Protein AF-A0A957ENY8-F1 (afdb_monomer)

Mean predicted aligned error: 10.55 Å

Nearest PDB structures (foldseek):
  6s04-assembly1_A  TM=4.785E-01  e=2.249E+00  uncultured bacterium pG7
  4qaw-assembly5_E  TM=2.761E-01  e=1.635E-01  Paenibacillus barcinonensis
  4llf-assembly1_D  TM=2.961E-01  e=7.195E-01  Cucumber necrosis virus
  6mrm-assembly1_A  TM=2.742E-01  e=6.420E-01  Red clover necrotic mosaic virus

Solvent-accessible surface area (backbone atoms only — not comparable to full-atom values): 14750 Å² total; per-residue (Å²): 110,59,46,41,86,57,37,73,45,75,79,30,66,76,51,53,65,51,73,45,57,37,68,90,55,48,26,26,36,39,36,42,36,36,37,32,17,69,76,51,87,64,44,79,75,47,40,26,51,72,84,41,72,44,45,81,74,45,73,48,74,48,79,61,94,67,24,28,42,31,31,36,37,28,36,31,66,63,57,75,70,45,77,37,45,40,39,54,40,60,75,56,87,57,66,31,36,37,32,42,43,37,28,26,23,29,21,49,56,58,66,59,45,67,32,62,34,68,52,75,42,32,59,60,50,37,61,42,61,35,81,38,58,37,21,38,31,41,37,40,38,32,30,55,14,41,51,49,69,60,66,41,62,74,69,88,47,47,80,78,44,72,42,50,72,45,68,41,64,81,59,26,30,16,38,39,28,38,32,37,74,25,70,40,37,82,43,72,54,45,29,38,44,79,57,69,39,48,34,36,34,34,32,40,25,41,25,37,36,59,76,38,56,71,48,79,30,62,80,44,74,52,70,43,71,42,73,66,18,69,50,70,68,21,49,29,38,34,43,18,51,57,8,35,45,34,28,37,18,52,33,8,40,43,47,57,32,59,29,40,38,42,22,42,58,9,39,45,35,31,34,15,76,46,47,48,79,52,89,55,62,63,46,77,48,66,76,68,32,50,84,45,83,42,94

pLDDT: mean 83.76, std 18.23, range [42.25, 98.88]

Foldseek 3Di:
DLKAWDDKDAKDKQDQKDKDAGDDPQKKKKKKKKAKAQADPKDWPFKDWQNHTWAWDDKDWDDDPNMIIMMTMTMDAPGDGGMTMIGIDIPDRGLIMIMIMIMMHQFRDDWFDKWKDKDQFFKHKTKDQGQDQAWKKKKKKKFQALQADDWAWPDDKDWDDWGKSDRDRRRIITITMIMDGHRNGMDMTMTGTPTTGIMMMMMIIGDGAPPADEAEQADEEDEDEDQAFEDDEHAHEYDHAPYEYEYAHQAFEYYDYLYEYEYNAYEYYYHHVHGDYDDYNYHYHYNNYYYHYHD

Secondary structure (DSSP, 8-state):
---EEEEEEEEEET-SEEEEEE-SSS-EEEEEEEEEESSS---EEEEEETTEEPEEEEEEEEEETTEEEEEEEEEEESPPSEEEEEEEEESS--SEEEEEEEEEESEEEEEEEEEEEEEEES--EEEEE-S-SS-EEEEEEEEETT--S-EEESSSPEEEEEEES-S-TTT-EEEEEEEEE--SSEEEEEEEESS-EEEEEEEEEEEEPP---EEE-SSSEEEEEEEEEEE-SS--EEEESS-EEEEEEEEEEE-SSSEEEEESS-EEEEESSEEEE-SSSEEEEESS-EEEEE-

Sequence (295 aa):
MAISHDSTTALQINTASFSHTCTGSNLTLVVPIWIFDGSADITVTDITYNSVSLTQRRARVETFGGRYWRVEIWTLDSPATGSNTVAVTLSGTPSGYAVGAISYTGANNGVGTTGDNSSNDNNPSTTHTSTTSNGLNIMAAVMRGGDSDPFAPDGSETERYDGATGTNTNTDIGMTLIELASTGGSDTLSTTASVSDLWVSVMIELLAASSGVSIACNVGTLTLTGQQAAVAPGAVSVDASVGNLALAGQQAAIVPGAVGIALNTGTLALAGQQAAIVPGAVGIALNTGTLALAG

Radius of gyration: 23.57 Å; Cα contacts (8 Å, |Δi|>4): 969; chains: 1; bounding box: 63×36×66 Å

Structure (mmCIF, N/CA/C/O backbone):
data_AF-A0A957ENY8-F1
#
_entry.id   AF-A0A957ENY8-F1
#
loop_
_atom_site.group_PDB
_atom_site.id
_atom_site.type_symbol
_atom_site.label_atom_id
_atom_site.label_alt_id
_atom_site.label_comp_id
_atom_site.label_asym_id
_atom_site.label_entity_id
_atom_site.label_seq_id
_atom_site.pdbx_PDB_ins_code
_atom_site.Cartn_x
_atom_site.Cartn_y
_atom_site.Cartn_z
_atom_site.occupancy
_atom_site.B_iso_or_equiv
_atom_site.auth_seq_id
_atom_site.auth_comp_id
_atom_site.auth_asym_id
_atom_site.auth_atom_id
_atom_site.pdbx_PDB_model_num
ATOM 1 N N . MET A 1 1 ? -2.720 13.228 14.006 1.00 58.59 1 MET A N 1
ATOM 2 C CA . MET A 1 1 ? -2.956 12.051 13.148 1.00 58.59 1 MET A CA 1
ATOM 3 C C . MET A 1 1 ? -3.263 10.871 14.054 1.00 58.59 1 MET A C 1
ATOM 5 O O . MET A 1 1 ? -2.570 10.727 15.052 1.00 58.59 1 MET A O 1
ATOM 9 N N . ALA A 1 2 ? -4.339 10.123 13.794 1.00 81.75 2 ALA A N 1
ATOM 10 C CA . ALA A 1 2 ? -4.719 8.966 14.620 1.00 81.75 2 ALA A CA 1
ATOM 11 C C . ALA A 1 2 ? -3.965 7.685 14.216 1.00 81.75 2 ALA A C 1
ATOM 13 O O . ALA A 1 2 ? -3.844 6.763 15.016 1.00 81.75 2 ALA A O 1
ATOM 14 N N . ILE A 1 3 ? -3.439 7.666 12.991 1.00 95.19 3 ILE A N 1
ATOM 15 C CA . ILE A 1 3 ? -2.592 6.608 12.448 1.00 95.19 3 ILE A CA 1
ATOM 16 C C . ILE A 1 3 ? -1.136 6.877 12.839 1.00 95.19 3 ILE A C 1
ATOM 18 O O . ILE A 1 3 ? -0.687 8.024 12.804 1.00 95.19 3 ILE A O 1
ATOM 22 N N . SER A 1 4 ? -0.401 5.827 13.194 1.00 95.50 4 SER A N 1
ATOM 23 C CA . SER A 1 4 ? 1.038 5.880 13.453 1.00 95.50 4 SER A CA 1
ATOM 24 C C . SER A 1 4 ? 1.742 4.740 12.738 1.00 95.50 4 SER A C 1
ATOM 26 O O . SER A 1 4 ? 1.227 3.626 12.674 1.00 95.50 4 SER A O 1
ATOM 28 N N . HIS A 1 5 ? 2.954 5.003 12.260 1.00 97.12 5 HIS A N 1
ATOM 29 C CA . HIS A 1 5 ? 3.879 3.963 11.818 1.00 97.12 5 HIS A CA 1
ATOM 30 C C . HIS A 1 5 ? 4.106 2.926 12.929 1.00 97.12 5 HIS A C 1
ATOM 32 O O . HIS A 1 5 ? 4.181 3.287 14.107 1.00 97.12 5 HIS A O 1
ATOM 38 N N . ASP A 1 6 ? 4.157 1.654 12.537 1.00 97.62 6 ASP A N 1
ATOM 39 C CA . ASP A 1 6 ? 4.527 0.518 13.386 1.00 97.62 6 ASP A CA 1
ATOM 40 C C . ASP A 1 6 ? 5.906 -0.014 12.981 1.00 97.62 6 ASP A C 1
ATOM 42 O O . ASP A 1 6 ? 6.872 0.082 13.739 1.00 97.62 6 ASP A O 1
ATOM 46 N N . SER A 1 7 ? 6.016 -0.549 11.764 1.00 97.88 7 SER A N 1
ATOM 47 C CA . SER A 1 7 ? 7.219 -1.237 11.304 1.00 97.88 7 SER A CA 1
ATOM 48 C C . SER A 1 7 ? 7.403 -1.097 9.797 1.00 97.88 7 SER A C 1
ATOM 50 O O . SER A 1 7 ? 6.442 -0.959 9.045 1.00 97.88 7 SER A O 1
ATOM 52 N N . THR A 1 8 ? 8.655 -1.156 9.344 1.00 98.31 8 THR A N 1
ATOM 53 C CA . THR A 1 8 ? 9.033 -1.144 7.925 1.00 98.31 8 THR A CA 1
ATOM 54 C C . THR A 1 8 ? 10.063 -2.238 7.677 1.00 98.31 8 THR A C 1
ATOM 56 O O . THR A 1 8 ? 11.097 -2.281 8.344 1.00 98.31 8 THR A O 1
ATOM 59 N N . THR A 1 9 ? 9.813 -3.102 6.693 1.00 98.38 9 THR A N 1
ATOM 60 C CA . THR A 1 9 ? 10.853 -3.989 6.149 1.00 98.38 9 THR A CA 1
ATOM 61 C C . THR A 1 9 ? 11.638 -3.233 5.077 1.00 98.38 9 THR A C 1
ATOM 63 O O . THR A 1 9 ? 11.042 -2.496 4.297 1.00 98.38 9 THR A O 1
ATOM 66 N N . ALA A 1 10 ? 12.961 -3.404 5.007 1.00 96.50 10 ALA A N 1
ATOM 67 C CA . ALA A 1 10 ? 13.769 -2.831 3.923 1.00 96.50 10 ALA A CA 1
ATOM 68 C C . ALA A 1 10 ? 13.260 -3.282 2.539 1.00 96.50 10 ALA A C 1
ATOM 70 O O . ALA A 1 10 ? 12.731 -4.390 2.423 1.00 96.50 10 ALA A O 1
ATOM 71 N N . LEU A 1 11 ? 13.449 -2.459 1.500 1.00 95.44 11 LEU A N 1
ATOM 72 C CA . LEU A 1 11 ? 13.061 -2.810 0.128 1.00 95.44 11 LEU A CA 1
ATOM 73 C C . LEU A 1 11 ? 13.609 -4.181 -0.274 1.00 95.44 11 LEU A C 1
ATOM 75 O O . LEU A 1 11 ? 14.789 -4.482 -0.083 1.00 95.44 11 LEU A O 1
ATOM 79 N N . GLN A 1 12 ? 12.738 -5.009 -0.839 1.00 97.75 12 GLN A N 1
ATOM 80 C CA . GLN A 1 12 ? 13.077 -6.337 -1.328 1.00 97.75 12 GLN A CA 1
ATOM 81 C C . GLN A 1 12 ? 13.144 -6.300 -2.848 1.00 97.75 12 GLN A C 1
ATOM 83 O O . GLN A 1 12 ? 12.119 -6.250 -3.525 1.00 97.75 12 GLN A O 1
ATOM 88 N N . ILE A 1 13 ? 14.362 -6.304 -3.383 1.00 95.50 13 ILE A N 1
ATOM 89 C CA . ILE A 1 13 ? 14.614 -6.237 -4.824 1.00 95.50 13 ILE A CA 1
ATOM 90 C C . ILE A 1 13 ? 14.576 -7.644 -5.414 1.00 95.50 13 ILE A C 1
ATOM 92 O O . ILE A 1 13 ? 15.225 -8.560 -4.902 1.00 95.50 13 ILE A O 1
ATOM 96 N N . ASN A 1 14 ? 13.805 -7.818 -6.487 1.00 94.31 14 ASN A N 1
ATOM 97 C CA . ASN A 1 14 ? 13.650 -9.070 -7.228 1.00 94.31 14 ASN A CA 1
ATOM 98 C C . ASN A 1 14 ? 13.348 -10.298 -6.345 1.00 94.31 14 ASN A C 1
ATOM 100 O O . ASN A 1 14 ? 13.708 -11.428 -6.679 1.00 94.31 14 ASN A O 1
ATOM 104 N N . THR A 1 15 ? 12.676 -10.072 -5.212 1.00 94.06 15 THR A N 1
ATOM 105 C CA . THR A 1 15 ? 12.385 -11.084 -4.195 1.00 94.06 15 THR A CA 1
ATOM 106 C C . THR A 1 15 ? 10.883 -11.140 -3.929 1.00 94.06 15 THR A C 1
ATOM 108 O O . THR A 1 15 ? 10.286 -10.171 -3.470 1.00 94.06 15 THR A O 1
ATOM 111 N N . ALA A 1 16 ? 10.273 -12.299 -4.190 1.00 92.88 16 ALA A N 1
ATOM 112 C CA . ALA A 1 16 ? 8.824 -12.490 -4.106 1.00 92.88 16 ALA A CA 1
ATOM 113 C C . ALA A 1 16 ? 8.333 -12.935 -2.718 1.00 92.88 16 ALA A C 1
ATOM 115 O O . ALA A 1 16 ? 7.131 -13.028 -2.498 1.00 92.88 16 ALA A O 1
ATOM 116 N N . SER A 1 17 ? 9.231 -13.255 -1.782 1.00 97.50 17 SER A N 1
ATOM 117 C CA . SER A 1 17 ? 8.855 -13.747 -0.454 1.00 97.50 17 SER A CA 1
ATOM 118 C C . SER A 1 17 ? 9.852 -13.304 0.605 1.00 97.50 17 SER A C 1
ATOM 120 O O . SER A 1 17 ? 11.049 -13.550 0.470 1.00 97.50 17 SER A O 1
ATOM 122 N N . PHE A 1 18 ? 9.357 -12.698 1.681 1.00 98.62 18 PHE A N 1
ATOM 123 C CA . PHE A 1 18 ? 10.178 -12.167 2.770 1.00 98.62 18 PHE A CA 1
ATOM 124 C C . PHE A 1 18 ? 9.375 -12.046 4.070 1.00 98.62 18 PHE A C 1
ATOM 126 O O . PHE A 1 18 ? 8.160 -12.227 4.089 1.00 98.62 18 PHE A O 1
ATOM 133 N N . SER A 1 19 ? 10.054 -11.765 5.183 1.00 98.50 19 SER A N 1
ATOM 134 C CA . SER A 1 19 ? 9.407 -11.620 6.492 1.00 98.50 19 SER A CA 1
ATOM 135 C C . SER A 1 19 ? 9.048 -10.165 6.795 1.00 98.50 19 SER A C 1
ATOM 137 O O . SER A 1 19 ? 9.845 -9.257 6.547 1.00 98.50 19 SER A O 1
ATOM 139 N N . HIS A 1 20 ? 7.879 -9.946 7.395 1.00 98.75 20 HIS A N 1
ATOM 140 C CA . HIS A 1 20 ? 7.477 -8.661 7.960 1.00 98.75 20 HIS A CA 1
ATOM 141 C C . HIS A 1 20 ? 6.822 -8.858 9.331 1.00 98.75 20 HIS A C 1
ATOM 143 O O . HIS A 1 20 ? 6.051 -9.801 9.548 1.00 98.75 20 HIS A O 1
ATOM 149 N N . THR A 1 21 ? 7.135 -7.959 10.261 1.00 98.56 21 THR A N 1
ATOM 150 C CA . THR A 1 21 ? 6.664 -8.027 11.646 1.00 98.56 21 THR A CA 1
ATOM 151 C C . THR A 1 21 ? 5.675 -6.908 11.913 1.00 98.56 21 THR A C 1
ATOM 153 O O . THR A 1 21 ? 6.076 -5.747 11.897 1.00 98.56 21 THR A O 1
ATOM 156 N N . CYS A 1 22 ? 4.432 -7.277 12.225 1.00 98.25 22 CYS A N 1
ATOM 157 C CA . CYS A 1 22 ? 3.394 -6.349 12.670 1.00 98.25 22 CYS A CA 1
ATOM 158 C C . CYS A 1 22 ? 3.302 -6.349 14.205 1.00 98.25 22 CYS A C 1
ATOM 160 O O . CYS A 1 22 ? 3.213 -7.419 14.824 1.00 98.25 22 CYS A O 1
ATOM 162 N N . THR A 1 23 ? 3.276 -5.173 14.832 1.00 95.00 23 THR A N 1
ATOM 163 C CA . THR A 1 23 ? 3.141 -5.002 16.285 1.00 95.00 23 THR A CA 1
ATOM 164 C C . THR A 1 23 ? 2.070 -3.973 16.649 1.00 95.00 23 THR A C 1
ATOM 166 O O . THR A 1 23 ? 1.837 -2.998 15.952 1.00 95.00 23 THR A O 1
ATOM 169 N N . GLY A 1 24 ? 1.371 -4.180 17.764 1.00 87.75 24 GLY A N 1
ATOM 170 C CA . GLY A 1 24 ? 0.345 -3.246 18.232 1.00 87.75 24 GLY A CA 1
ATOM 171 C C . GLY A 1 24 ? -1.083 -3.661 17.877 1.00 87.75 24 GLY A C 1
ATOM 172 O O . GLY A 1 24 ? -1.416 -4.845 17.874 1.00 87.75 24 GLY A O 1
ATOM 173 N N . SER A 1 25 ? -1.955 -2.671 17.688 1.00 89.19 25 SER A N 1
ATOM 174 C CA . SER A 1 25 ? -3.406 -2.856 17.555 1.00 89.19 25 SER A CA 1
ATOM 175 C C . SER A 1 25 ? -3.986 -1.910 16.512 1.00 89.19 25 SER A C 1
ATOM 177 O O . SER A 1 25 ? -3.373 -0.883 16.212 1.00 89.19 25 SER A O 1
ATOM 179 N N . ASN A 1 26 ? -5.173 -2.246 15.992 1.00 90.88 26 ASN A N 1
ATOM 180 C CA . ASN A 1 26 ? -5.799 -1.530 14.878 1.00 90.88 26 ASN A CA 1
ATOM 181 C C . ASN A 1 26 ? -4.801 -1.367 13.731 1.00 90.88 26 ASN A C 1
ATOM 183 O O . ASN A 1 26 ? -4.376 -0.255 13.429 1.00 90.88 26 ASN A O 1
ATOM 187 N N . LEU A 1 27 ? -4.350 -2.508 13.218 1.00 95.62 27 LEU A N 1
ATOM 188 C CA . LEU A 1 27 ? -3.266 -2.582 12.260 1.00 95.62 27 LEU A CA 1
ATOM 189 C C . LEU A 1 27 ? -3.794 -2.594 10.828 1.00 95.62 27 LEU A C 1
ATOM 191 O O . LEU A 1 27 ? -4.740 -3.323 10.536 1.00 95.62 27 LEU A O 1
ATOM 195 N N . THR A 1 28 ? -3.095 -1.898 9.939 1.00 98.31 28 THR A N 1
ATOM 196 C CA . THR A 1 28 ? -3.166 -2.107 8.492 1.00 98.31 28 THR A CA 1
ATOM 197 C C . THR A 1 28 ? -1.746 -2.348 7.995 1.00 98.31 28 THR A C 1
ATOM 199 O O . THR A 1 28 ? -0.842 -1.555 8.259 1.00 98.31 28 THR A O 1
ATOM 202 N N . LEU A 1 29 ? -1.545 -3.451 7.277 1.00 98.81 29 LEU A N 1
ATOM 203 C CA . LEU A 1 29 ? -0.334 -3.724 6.508 1.00 98.81 29 LEU A CA 1
ATOM 204 C C . LEU A 1 29 ? -0.501 -3.135 5.107 1.00 98.81 29 LEU A C 1
ATOM 206 O O . LEU A 1 29 ? -1.513 -3.390 4.460 1.00 98.81 29 LEU A O 1
ATOM 210 N N . VAL A 1 30 ? 0.497 -2.396 4.636 1.00 98.88 30 VAL A N 1
ATOM 211 C CA . VAL A 1 30 ? 0.594 -1.827 3.290 1.00 98.88 30 VAL A CA 1
ATOM 212 C C . VAL A 1 30 ? 1.780 -2.460 2.572 1.00 98.88 30 VAL A C 1
ATOM 214 O O . VAL A 1 30 ? 2.908 -2.425 3.065 1.00 98.88 30 VAL A O 1
ATOM 217 N N . VAL A 1 31 ? 1.524 -3.030 1.398 1.00 98.88 31 VAL A N 1
ATOM 218 C CA . VAL A 1 31 ? 2.532 -3.648 0.531 1.00 98.88 31 VAL A CA 1
ATOM 219 C C . VAL A 1 31 ? 2.510 -2.932 -0.820 1.00 98.88 31 VAL A C 1
ATOM 221 O O . VAL A 1 31 ? 1.653 -3.233 -1.658 1.00 98.88 31 VAL A O 1
ATOM 224 N N . PRO A 1 32 ? 3.395 -1.942 -1.031 1.00 98.75 32 PRO A N 1
ATOM 225 C CA . PRO A 1 32 ? 3.655 -1.398 -2.353 1.00 98.75 32 PRO A CA 1
ATOM 226 C C . PRO A 1 32 ? 4.522 -2.362 -3.171 1.00 98.75 32 PRO A C 1
ATOM 228 O O . PRO A 1 32 ? 5.377 -3.075 -2.634 1.00 98.75 32 PRO A O 1
ATOM 231 N N . ILE A 1 33 ? 4.336 -2.343 -4.483 1.00 98.75 33 ILE A N 1
ATOM 232 C CA . ILE A 1 33 ? 5.175 -3.074 -5.426 1.00 98.75 33 ILE A CA 1
ATOM 233 C C . ILE A 1 33 ? 5.354 -2.264 -6.702 1.00 98.75 33 ILE A C 1
ATOM 235 O O . ILE A 1 33 ? 4.394 -1.718 -7.246 1.00 98.75 33 ILE A O 1
ATOM 239 N N . TRP A 1 34 ? 6.597 -2.209 -7.167 1.00 97.94 34 TRP A N 1
ATOM 240 C CA . TRP A 1 34 ? 7.011 -1.515 -8.381 1.00 97.94 34 TRP A CA 1
ATOM 241 C C . TRP A 1 34 ? 7.575 -2.541 -9.351 1.00 97.94 34 TRP A C 1
ATOM 243 O O . TRP A 1 34 ? 8.417 -3.354 -8.971 1.00 97.94 34 TRP A O 1
ATOM 253 N N . ILE A 1 35 ? 7.093 -2.529 -10.586 1.00 97.31 35 ILE A N 1
ATOM 254 C CA . ILE A 1 35 ? 7.370 -3.547 -11.594 1.00 97.31 35 ILE A CA 1
ATOM 255 C C . ILE A 1 35 ? 7.784 -2.852 -12.881 1.00 97.31 35 ILE A C 1
ATOM 257 O O . ILE A 1 35 ? 7.140 -1.904 -13.332 1.00 97.31 35 ILE A O 1
ATOM 261 N N . PHE A 1 36 ? 8.834 -3.377 -13.492 1.00 95.69 36 PHE A N 1
ATOM 262 C CA . PHE A 1 36 ? 9.219 -3.070 -14.850 1.00 95.69 36 PHE A CA 1
ATOM 263 C C . PHE A 1 36 ? 9.333 -4.336 -15.674 1.00 95.69 36 PHE A C 1
ATOM 265 O O . PHE A 1 36 ? 9.957 -5.320 -15.265 1.00 95.69 36 PHE A O 1
ATOM 272 N N . ASP A 1 37 ? 8.794 -4.276 -16.883 1.00 96.00 37 ASP A N 1
ATOM 273 C CA . ASP A 1 37 ? 9.111 -5.272 -17.884 1.00 96.00 37 ASP A CA 1
ATOM 274 C C . ASP A 1 37 ? 9.264 -4.675 -19.280 1.00 96.00 37 ASP A C 1
ATOM 276 O O . ASP A 1 37 ? 8.529 -3.780 -19.708 1.00 96.00 37 ASP A O 1
ATOM 280 N N . GLY A 1 38 ? 10.254 -5.190 -20.006 1.00 94.62 38 GLY A N 1
ATOM 281 C CA . GLY A 1 38 ? 10.574 -4.727 -21.347 1.00 94.62 38 GLY A CA 1
ATOM 282 C C . GLY A 1 38 ? 9.652 -5.256 -22.446 1.00 94.62 38 GLY A C 1
ATOM 283 O O . GLY A 1 38 ? 9.857 -4.890 -23.602 1.00 94.62 38 GLY A O 1
ATOM 284 N N . SER A 1 39 ? 8.702 -6.144 -22.127 1.00 94.62 39 SER A N 1
ATOM 285 C CA . SER A 1 39 ? 7.976 -6.924 -23.135 1.00 94.62 39 SER A CA 1
ATOM 286 C C . SER A 1 39 ? 6.473 -7.087 -22.893 1.00 94.62 39 SER A C 1
ATOM 288 O O . SER A 1 39 ? 5.725 -7.199 -23.868 1.00 94.62 39 SER A O 1
ATOM 290 N N . ALA A 1 40 ? 6.006 -7.072 -21.643 1.00 96.50 40 ALA A N 1
ATOM 291 C CA . ALA A 1 40 ? 4.593 -7.240 -21.301 1.00 96.50 40 ALA A CA 1
ATOM 292 C C . ALA A 1 40 ? 4.202 -6.507 -20.008 1.00 96.50 40 ALA A C 1
ATOM 294 O O . ALA A 1 40 ? 5.041 -6.227 -19.163 1.00 96.50 40 ALA A O 1
ATOM 295 N N . ASP A 1 41 ? 2.907 -6.251 -19.809 1.00 97.50 41 ASP A N 1
ATOM 296 C CA . ASP A 1 41 ? 2.393 -5.808 -18.506 1.00 97.50 41 ASP A CA 1
ATOM 297 C C . ASP A 1 41 ? 2.352 -6.998 -17.531 1.00 97.50 41 ASP A C 1
ATOM 299 O O . ASP A 1 41 ? 1.424 -7.812 -17.557 1.00 97.50 41 ASP A O 1
ATOM 303 N N . ILE A 1 42 ? 3.387 -7.129 -16.695 1.00 97.94 42 ILE A N 1
ATOM 304 C CA . ILE A 1 42 ? 3.433 -8.121 -15.616 1.00 97.94 42 ILE A CA 1
ATOM 305 C C . ILE A 1 42 ? 2.652 -7.593 -14.417 1.00 97.94 42 ILE A C 1
ATOM 307 O O . ILE A 1 42 ? 2.958 -6.536 -13.875 1.00 97.94 42 ILE A O 1
ATOM 311 N N . THR A 1 43 ? 1.664 -8.361 -13.972 1.00 97.62 43 THR A N 1
ATOM 312 C CA . THR A 1 43 ? 0.701 -7.959 -12.944 1.00 97.62 43 THR A CA 1
ATOM 313 C C . THR A 1 43 ? 0.893 -8.769 -11.673 1.00 97.62 43 THR A C 1
ATOM 315 O O . THR A 1 43 ? 1.340 -9.917 -11.726 1.00 97.62 43 THR A O 1
ATOM 318 N N . VAL A 1 44 ? 0.460 -8.236 -10.535 1.00 98.56 44 VAL A N 1
ATOM 319 C CA . VAL A 1 44 ? 0.331 -9.027 -9.307 1.00 98.56 44 VAL A CA 1
ATOM 320 C C . VAL A 1 44 ? -0.993 -9.780 -9.321 1.00 98.56 44 VAL A C 1
ATOM 322 O O . VAL A 1 44 ? -2.047 -9.184 -9.533 1.00 98.56 44 VAL A O 1
ATOM 325 N N . THR A 1 45 ? -0.947 -11.098 -9.136 1.00 98.38 45 THR A N 1
ATOM 326 C CA . THR A 1 45 ? -2.149 -11.943 -9.069 1.00 98.38 45 THR A CA 1
ATOM 327 C C . THR A 1 45 ? -2.606 -12.192 -7.639 1.00 98.38 45 THR A C 1
ATOM 329 O O . THR A 1 45 ? -3.802 -12.363 -7.422 1.00 98.38 45 THR A O 1
ATOM 332 N N . ASP A 1 46 ? -1.683 -12.188 -6.675 1.00 98.56 46 ASP A N 1
ATOM 333 C CA . ASP A 1 46 ? -1.998 -12.219 -5.248 1.00 98.56 46 ASP A CA 1
ATOM 334 C C . ASP A 1 46 ? -0.819 -11.699 -4.419 1.00 98.56 46 ASP A C 1
ATOM 336 O O . ASP A 1 46 ? 0.346 -11.876 -4.790 1.00 98.56 46 ASP A O 1
ATOM 340 N N . ILE A 1 47 ? -1.123 -11.115 -3.264 1.00 98.88 47 ILE A N 1
ATOM 341 C CA . ILE A 1 47 ? -0.153 -10.911 -2.189 1.00 98.88 47 ILE A CA 1
ATOM 342 C C . ILE A 1 47 ? -0.773 -11.474 -0.926 1.00 98.88 47 ILE A C 1
ATOM 344 O O . ILE A 1 47 ? -1.873 -11.081 -0.557 1.00 98.88 47 ILE A O 1
ATOM 348 N N . THR A 1 48 ? -0.055 -12.344 -0.226 1.00 98.88 48 THR A N 1
ATOM 349 C CA . THR A 1 48 ? -0.508 -12.881 1.057 1.00 98.88 48 THR A CA 1
ATOM 350 C C . THR A 1 48 ? 0.393 -12.436 2.195 1.00 98.88 48 THR A C 1
ATOM 352 O O . THR A 1 48 ? 1.597 -12.255 2.017 1.00 98.88 48 THR A O 1
ATOM 355 N N . TYR A 1 49 ? -0.193 -12.301 3.381 1.00 98.75 49 TYR A N 1
ATOM 356 C CA . TYR A 1 49 ? 0.522 -12.202 4.645 1.00 98.75 49 TYR A CA 1
ATOM 357 C C . TYR A 1 49 ? 0.019 -13.291 5.582 1.00 98.75 49 TYR A C 1
ATOM 359 O O . TYR A 1 49 ? -1.174 -13.354 5.876 1.00 98.75 49 TYR A O 1
ATOM 367 N N . ASN A 1 50 ? 0.909 -14.183 6.022 1.00 97.00 50 ASN A N 1
ATOM 368 C CA . ASN A 1 50 ? 0.518 -15.375 6.785 1.00 97.00 50 ASN A CA 1
ATOM 369 C C . ASN A 1 50 ? -0.588 -16.198 6.080 1.00 97.00 50 ASN A C 1
ATOM 371 O O . ASN A 1 50 ? -1.539 -16.660 6.706 1.00 97.00 50 ASN A O 1
ATOM 375 N N . SER A 1 51 ? -0.485 -16.347 4.755 1.00 96.50 51 SER A N 1
ATOM 376 C CA . SER A 1 51 ? -1.486 -17.010 3.895 1.00 96.50 51 SER A CA 1
ATOM 377 C C . SER A 1 51 ? -2.865 -16.331 3.817 1.00 96.50 51 SER A C 1
ATOM 379 O O . SER A 1 51 ? -3.795 -16.916 3.266 1.00 96.50 51 SER A O 1
ATOM 381 N N . VAL A 1 52 ? -3.021 -15.110 4.338 1.00 98.56 52 VAL A N 1
ATOM 382 C CA . VAL A 1 52 ? -4.228 -14.290 4.155 1.00 98.56 52 VAL A CA 1
ATOM 383 C C . VAL A 1 52 ? -3.987 -13.311 3.013 1.00 98.56 52 VAL A C 1
ATOM 385 O O . VAL A 1 52 ? -3.037 -12.529 3.078 1.00 98.56 52 VAL A O 1
ATOM 388 N N . SER A 1 53 ? -4.825 -13.348 1.976 1.00 98.62 53 SER A N 1
ATOM 389 C CA . SER A 1 53 ? -4.713 -12.439 0.830 1.00 98.62 53 SER A CA 1
ATOM 390 C C . SER A 1 53 ? -4.969 -10.987 1.231 1.00 98.62 53 SER A C 1
ATOM 392 O O . SER A 1 53 ? -5.909 -10.669 1.964 1.00 98.62 53 SER A O 1
ATOM 394 N N . LEU A 1 54 ? -4.122 -10.101 0.720 1.00 98.81 54 LEU A N 1
ATOM 395 C CA . LEU A 1 54 ? -4.298 -8.660 0.763 1.00 98.81 54 LEU A CA 1
ATOM 396 C C . LEU A 1 54 ? -5.344 -8.240 -0.278 1.00 98.81 54 LEU A C 1
ATOM 398 O O . LEU A 1 54 ? -5.665 -8.960 -1.220 1.00 98.81 54 LEU A O 1
ATOM 402 N N . THR A 1 55 ? -5.850 -7.023 -0.132 1.00 98.75 55 THR A N 1
ATOM 403 C CA . THR A 1 55 ? -6.725 -6.371 -1.109 1.00 98.75 55 THR A CA 1
ATOM 404 C C . THR A 1 55 ? -5.922 -5.374 -1.937 1.00 98.75 55 THR A C 1
ATOM 406 O O . THR A 1 55 ? -5.305 -4.470 -1.371 1.00 98.75 55 THR A O 1
ATOM 409 N N . GLN A 1 56 ? -5.964 -5.482 -3.267 1.00 98.75 56 GLN A N 1
ATOM 410 C CA . GLN A 1 56 ? -5.420 -4.454 -4.159 1.00 98.75 56 GLN A CA 1
ATOM 411 C C . GLN A 1 56 ? -6.233 -3.168 -3.997 1.00 98.75 56 GLN A C 1
ATOM 413 O O . GLN A 1 56 ? -7.454 -3.173 -4.161 1.00 98.75 56 GLN A O 1
ATOM 418 N N . ARG A 1 57 ? -5.570 -2.061 -3.656 1.00 98.56 57 ARG A N 1
ATOM 419 C CA . ARG A 1 57 ? -6.234 -0.767 -3.426 1.00 98.56 57 ARG A CA 1
ATOM 420 C C . ARG A 1 57 ? -6.091 0.163 -4.616 1.00 98.56 57 ARG A C 1
ATOM 422 O O . ARG A 1 57 ? -7.053 0.831 -4.986 1.00 98.56 57 ARG A O 1
ATOM 429 N N . ARG A 1 58 ? -4.912 0.180 -5.237 1.00 98.69 58 ARG A N 1
ATOM 430 C CA . ARG A 1 58 ? -4.671 0.914 -6.478 1.00 98.69 58 ARG A CA 1
ATOM 431 C C . ARG A 1 58 ? -3.570 0.240 -7.276 1.00 98.69 58 ARG A C 1
ATOM 433 O O . ARG A 1 58 ? -2.620 -0.278 -6.699 1.00 98.69 58 ARG A O 1
ATOM 440 N N . ALA A 1 59 ? -3.708 0.278 -8.591 1.00 98.44 59 ALA A N 1
ATOM 441 C CA . ALA A 1 59 ? -2.687 -0.133 -9.535 1.00 98.44 59 ALA A CA 1
ATOM 442 C C . ALA A 1 59 ? -2.700 0.833 -10.711 1.00 98.44 59 ALA A C 1
ATOM 444 O O . ALA A 1 59 ? -3.768 1.296 -11.123 1.00 98.44 59 ALA A O 1
ATOM 445 N N . ARG A 1 60 ? -1.523 1.103 -11.265 1.00 98.38 60 ARG A N 1
ATOM 446 C CA . ARG A 1 60 ? -1.398 1.792 -12.540 1.00 98.38 60 ARG A CA 1
ATOM 447 C C . ARG A 1 60 ? -0.206 1.272 -13.311 1.00 98.38 60 ARG A C 1
ATOM 449 O O . ARG A 1 60 ? 0.818 0.956 -12.717 1.00 98.38 60 ARG A O 1
ATOM 456 N N . VAL A 1 61 ? -0.363 1.216 -14.627 1.00 97.75 61 VAL A N 1
ATOM 457 C CA . VAL A 1 61 ? 0.698 0.912 -15.579 1.00 97.75 61 VAL A CA 1
ATOM 458 C C . VAL A 1 61 ? 0.825 2.055 -16.575 1.00 97.75 61 VAL A C 1
ATOM 460 O O . VAL A 1 61 ? -0.182 2.581 -17.043 1.00 97.75 61 VAL A O 1
ATOM 463 N N . GLU A 1 62 ? 2.057 2.407 -16.914 1.00 95.69 62 GLU A N 1
ATOM 464 C CA . GLU A 1 62 ? 2.392 3.287 -18.025 1.00 95.69 62 GLU A CA 1
ATOM 465 C C . GLU A 1 62 ? 3.258 2.557 -19.044 1.00 95.69 62 GLU A C 1
ATOM 467 O O . GLU A 1 62 ? 4.097 1.724 -18.695 1.00 95.69 62 GLU A O 1
ATOM 472 N N . THR A 1 63 ? 3.027 2.855 -20.324 1.00 94.62 63 THR A N 1
ATOM 473 C CA . THR A 1 63 ? 3.706 2.187 -21.440 1.00 94.62 63 THR A CA 1
ATOM 474 C C . THR A 1 63 ? 4.462 3.190 -22.296 1.00 94.62 63 THR A C 1
ATOM 476 O O . TH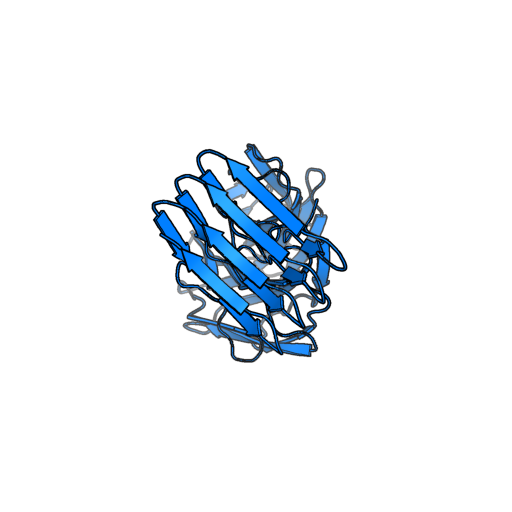R A 1 63 ? 3.876 4.125 -22.838 1.00 94.62 63 THR A O 1
ATOM 479 N N . PHE A 1 64 ? 5.758 2.954 -22.500 1.00 90.12 64 PHE A N 1
ATOM 480 C CA . PHE A 1 64 ? 6.582 3.792 -23.370 1.00 90.12 64 PHE A CA 1
ATOM 481 C C . PHE A 1 64 ? 7.606 2.972 -24.153 1.00 90.12 64 PHE A C 1
ATOM 483 O O . PHE A 1 64 ? 8.454 2.273 -23.596 1.00 90.12 64 PHE A O 1
ATOM 490 N N . GLY A 1 65 ? 7.541 3.070 -25.483 1.00 89.81 65 GLY A N 1
ATOM 491 C CA . GLY A 1 65 ? 8.437 2.332 -26.376 1.00 89.81 65 GLY A CA 1
ATOM 492 C C . GLY A 1 65 ? 8.324 0.808 -26.239 1.00 89.81 65 GLY A C 1
ATOM 493 O O . GLY A 1 65 ? 9.331 0.125 -26.372 1.00 89.81 65 GLY A O 1
ATOM 494 N N . GLY A 1 66 ? 7.128 0.288 -25.930 1.00 91.69 66 GLY A N 1
ATOM 495 C CA . GLY A 1 66 ? 6.877 -1.150 -25.752 1.00 91.69 66 GLY A CA 1
ATOM 496 C C . GLY A 1 66 ? 7.308 -1.724 -24.400 1.00 91.69 66 GLY A C 1
ATOM 497 O O . GLY A 1 66 ? 7.286 -2.937 -24.233 1.00 91.69 66 GLY A O 1
ATOM 498 N N . ARG A 1 67 ? 7.691 -0.864 -23.453 1.00 93.19 67 ARG A N 1
ATOM 499 C CA . ARG A 1 67 ? 8.070 -1.221 -22.083 1.00 93.19 67 ARG A CA 1
ATOM 500 C C . ARG A 1 67 ? 7.003 -0.757 -21.098 1.00 93.19 67 ARG A C 1
ATOM 502 O O . ARG A 1 67 ? 6.323 0.231 -21.384 1.00 93.19 67 ARG A O 1
ATOM 509 N N . TYR A 1 68 ? 6.902 -1.436 -19.963 1.00 96.06 68 TYR A N 1
ATOM 510 C CA . TYR A 1 68 ? 5.812 -1.291 -19.005 1.00 96.06 68 TYR A CA 1
ATOM 511 C C . TYR A 1 68 ? 6.367 -0.964 -17.622 1.00 96.06 68 TYR A C 1
ATOM 513 O O . TYR A 1 68 ? 7.201 -1.703 -17.104 1.00 96.06 68 TYR A O 1
ATOM 521 N N . TRP A 1 69 ? 5.883 0.125 -17.025 1.00 96.06 69 TRP A N 1
ATOM 522 C CA . TRP A 1 69 ? 6.144 0.501 -15.636 1.00 96.06 69 TRP A CA 1
ATOM 523 C C . TRP A 1 69 ? 4.843 0.425 -14.877 1.00 96.06 69 TRP A C 1
ATOM 525 O O . TRP A 1 69 ? 3.896 1.125 -15.221 1.00 96.06 69 TRP A O 1
ATOM 535 N N . ARG A 1 70 ? 4.788 -0.420 -13.857 1.00 97.94 70 ARG A N 1
ATOM 536 C CA . ARG A 1 70 ? 3.597 -0.628 -13.048 1.00 97.94 70 ARG A CA 1
ATOM 537 C C . ARG A 1 70 ? 3.918 -0.390 -11.586 1.00 97.94 70 ARG A C 1
ATOM 539 O O . ARG A 1 70 ? 4.948 -0.828 -11.087 1.00 97.94 70 ARG A O 1
ATOM 546 N N . VAL A 1 71 ? 3.008 0.278 -10.897 1.00 98.56 71 VAL A N 1
ATOM 547 C CA . VAL A 1 71 ? 3.036 0.414 -9.444 1.00 98.56 71 VAL A CA 1
ATOM 548 C C . VAL A 1 71 ? 1.682 0.013 -8.885 1.00 98.56 71 VAL A C 1
ATOM 550 O O . VAL A 1 71 ? 0.634 0.356 -9.440 1.00 98.56 71 VAL A O 1
ATOM 553 N N . GLU A 1 72 ? 1.701 -0.739 -7.794 1.00 98.81 72 GLU A N 1
ATOM 554 C CA . GLU A 1 72 ? 0.501 -1.154 -7.084 1.00 98.81 72 GLU A CA 1
ATOM 555 C C . GLU A 1 72 ? 0.665 -0.952 -5.581 1.00 98.81 72 GLU A C 1
ATOM 557 O O . GLU A 1 72 ? 1.763 -1.089 -5.043 1.00 98.81 72 GLU A O 1
ATOM 562 N N . ILE A 1 73 ? -0.442 -0.670 -4.895 1.00 98.88 73 ILE A N 1
ATOM 563 C CA . ILE A 1 73 ? -0.525 -0.688 -3.435 1.00 98.88 73 ILE A CA 1
ATOM 564 C C . ILE A 1 73 ? -1.609 -1.679 -3.022 1.00 98.88 73 ILE A C 1
ATOM 566 O O . ILE A 1 73 ? -2.774 -1.563 -3.419 1.00 98.88 73 ILE A O 1
ATOM 570 N N . TRP A 1 74 ? -1.217 -2.633 -2.183 1.00 98.88 74 TRP A N 1
ATOM 571 C CA . TRP A 1 74 ? -2.082 -3.633 -1.567 1.00 98.88 74 TRP A CA 1
ATOM 572 C C . TRP A 1 74 ? -2.151 -3.407 -0.064 1.00 98.88 74 TRP A C 1
ATOM 574 O O . TRP A 1 74 ? -1.168 -2.977 0.539 1.00 98.88 74 TRP A O 1
ATOM 584 N N . THR A 1 75 ? -3.289 -3.715 0.560 1.00 98.88 75 THR A N 1
ATOM 585 C CA . THR A 1 75 ? -3.394 -3.650 2.022 1.00 98.88 75 THR A CA 1
ATOM 586 C C . THR A 1 75 ? -4.111 -4.840 2.640 1.00 98.88 75 THR A C 1
ATOM 588 O O . THR A 1 75 ? -4.985 -5.446 2.020 1.00 98.88 75 THR A O 1
ATOM 591 N N . LEU A 1 76 ? -3.754 -5.159 3.882 1.00 98.56 76 LEU A N 1
ATOM 592 C CA . LEU A 1 76 ? -4.484 -6.080 4.750 1.00 98.56 76 LEU A CA 1
ATOM 593 C C . LEU A 1 76 ? -4.822 -5.347 6.043 1.00 98.56 76 LEU A C 1
ATOM 595 O O . LEU A 1 76 ? -3.926 -4.941 6.778 1.00 98.56 76 LEU A O 1
ATOM 599 N N . ASP A 1 77 ? -6.113 -5.190 6.301 1.00 96.31 77 ASP A N 1
ATOM 600 C CA . ASP A 1 77 ? -6.631 -4.690 7.570 1.00 96.31 77 ASP A CA 1
ATOM 601 C C . ASP A 1 77 ? -6.628 -5.830 8.599 1.00 96.31 77 ASP A C 1
ATOM 603 O O . ASP A 1 77 ? -6.923 -6.980 8.270 1.00 96.31 77 ASP A O 1
ATOM 607 N N . SER A 1 78 ? -6.281 -5.522 9.847 1.00 94.12 78 SER A N 1
ATOM 608 C CA . SER A 1 78 ? -6.105 -6.496 10.933 1.00 94.12 78 SER A CA 1
ATOM 609 C C . SER A 1 78 ? -5.152 -7.663 10.595 1.00 94.12 78 SER A C 1
ATOM 611 O O . SER A 1 78 ? -5.520 -8.824 10.802 1.00 94.12 78 SER A O 1
ATOM 613 N N . PRO A 1 79 ? -3.921 -7.409 10.097 1.00 97.38 79 PRO A N 1
ATOM 614 C CA . PRO A 1 79 ? -2.940 -8.467 9.887 1.00 97.38 79 PRO A CA 1
ATOM 615 C C . PRO A 1 79 ? -2.615 -9.168 11.213 1.00 97.38 79 PRO A C 1
ATOM 617 O O . PRO A 1 79 ? -2.636 -8.555 12.285 1.00 97.38 79 PRO A O 1
ATOM 620 N N . ALA A 1 80 ? -2.273 -10.457 11.141 1.00 96.62 80 ALA A N 1
ATOM 621 C CA . ALA A 1 80 ? -1.773 -11.187 12.303 1.00 96.62 80 ALA A CA 1
ATOM 622 C C . ALA A 1 80 ? -0.531 -10.485 12.882 1.00 96.62 80 ALA A C 1
ATOM 624 O O . ALA A 1 80 ? 0.344 -10.040 12.142 1.00 96.62 80 ALA A O 1
ATOM 625 N N . THR A 1 81 ? -0.434 -10.383 14.204 1.00 97.25 81 THR A N 1
ATOM 626 C CA . THR A 1 81 ? 0.759 -9.819 14.845 1.00 97.25 81 THR A CA 1
ATOM 627 C C . THR A 1 81 ? 1.920 -10.816 14.835 1.00 97.25 81 THR A C 1
ATOM 629 O O . THR A 1 81 ? 1.743 -12.019 14.626 1.00 97.25 81 THR A O 1
ATOM 632 N N . GLY A 1 82 ? 3.129 -10.309 15.072 1.00 97.81 82 GLY A N 1
ATOM 633 C CA . GLY A 1 82 ? 4.356 -11.097 15.024 1.00 97.81 82 GLY A CA 1
ATOM 634 C C . GLY A 1 82 ? 4.977 -11.137 13.630 1.00 97.81 82 GLY A C 1
ATOM 635 O O . GLY A 1 82 ? 4.567 -10.419 12.723 1.00 97.81 82 GLY A O 1
ATOM 636 N N . SER A 1 83 ? 6.025 -11.945 13.487 1.00 98.31 83 SER A N 1
ATOM 637 C CA . SER A 1 83 ? 6.784 -12.079 12.244 1.00 98.31 83 SER A CA 1
ATOM 638 C C . SER A 1 83 ? 6.126 -13.124 11.348 1.00 98.31 83 SER A C 1
ATOM 640 O O . SER A 1 83 ? 6.160 -14.309 11.677 1.00 98.31 83 SER A O 1
ATOM 642 N N . ASN A 1 84 ? 5.575 -12.705 10.210 1.00 98.62 84 ASN A N 1
ATOM 643 C CA . ASN A 1 84 ? 4.991 -13.610 9.220 1.00 98.62 84 ASN A CA 1
ATOM 644 C C . ASN A 1 84 ? 5.499 -13.292 7.810 1.00 98.62 84 ASN A C 1
ATOM 646 O O . ASN A 1 84 ? 6.084 -12.240 7.548 1.00 98.62 84 ASN A O 1
ATOM 650 N N . THR A 1 85 ? 5.280 -14.228 6.893 1.00 98.56 85 THR A N 1
ATOM 651 C CA . THR A 1 85 ? 5.724 -14.108 5.504 1.00 98.56 85 THR A CA 1
ATOM 652 C C . THR A 1 85 ? 4.770 -13.241 4.694 1.00 98.56 85 THR A C 1
ATOM 654 O O . THR A 1 85 ? 3.572 -13.521 4.672 1.00 98.56 85 THR A O 1
ATOM 657 N N . VAL A 1 86 ? 5.325 -12.241 4.006 1.00 98.88 86 VAL A N 1
ATOM 658 C CA . VAL A 1 86 ? 4.729 -11.603 2.828 1.00 98.88 86 VAL A CA 1
ATOM 659 C C . VAL A 1 86 ? 5.141 -12.429 1.613 1.00 98.88 86 VAL A C 1
ATOM 661 O O . VAL A 1 86 ? 6.338 -12.630 1.402 1.00 98.88 86 VAL A O 1
ATOM 664 N N . ALA A 1 87 ? 4.178 -12.908 0.828 1.00 98.62 87 ALA A N 1
ATOM 665 C CA . ALA A 1 87 ? 4.431 -13.647 -0.407 1.00 98.62 87 ALA A CA 1
ATOM 666 C C . ALA A 1 87 ? 3.656 -13.027 -1.573 1.00 98.62 87 ALA A C 1
ATOM 668 O O . ALA A 1 87 ? 2.438 -12.885 -1.503 1.00 98.62 87 ALA A O 1
ATOM 669 N N . VAL A 1 88 ? 4.373 -12.679 -2.638 1.00 98.81 88 VAL A N 1
ATOM 670 C CA . VAL A 1 88 ? 3.870 -12.050 -3.860 1.00 98.81 88 VAL A CA 1
ATOM 671 C C . VAL A 1 88 ? 3.815 -13.087 -4.975 1.00 98.81 88 VAL A C 1
ATOM 673 O O . VAL A 1 88 ? 4.792 -13.788 -5.236 1.00 98.81 88 VAL A O 1
ATOM 676 N N . THR A 1 89 ? 2.687 -13.143 -5.673 1.00 98.62 89 THR A N 1
ATOM 677 C CA . THR A 1 89 ? 2.516 -13.947 -6.884 1.00 98.62 89 THR A CA 1
ATOM 678 C C . THR A 1 89 ? 2.344 -13.017 -8.078 1.00 98.62 89 THR A C 1
ATOM 680 O O . THR A 1 89 ? 1.467 -12.156 -8.083 1.00 98.62 89 THR A O 1
ATOM 683 N N . LEU A 1 90 ? 3.194 -13.180 -9.092 1.00 98.62 90 LEU A N 1
ATOM 684 C CA . LEU A 1 90 ? 3.178 -12.391 -10.326 1.00 98.62 90 LEU A CA 1
ATOM 685 C C . LEU A 1 90 ? 2.625 -13.225 -11.488 1.00 98.62 90 LEU A C 1
ATOM 687 O O . LEU A 1 90 ? 2.784 -14.447 -11.512 1.00 98.62 90 LEU A O 1
ATOM 691 N N . SER A 1 91 ? 2.009 -12.572 -12.477 1.00 98.12 91 SER A N 1
ATOM 692 C CA . SER A 1 91 ? 1.482 -13.230 -13.685 1.00 98.12 91 SER A CA 1
ATOM 693 C C . SER A 1 91 ? 2.573 -13.744 -14.635 1.00 98.12 91 SER A C 1
ATOM 695 O O . SER A 1 91 ? 2.290 -14.542 -15.529 1.00 98.12 91 SER A O 1
ATOM 697 N N . GLY A 1 92 ? 3.819 -13.322 -14.422 1.00 97.06 92 GLY A N 1
ATOM 698 C CA . GLY A 1 92 ? 5.004 -13.756 -15.153 1.00 97.06 92 GLY A CA 1
ATOM 699 C C . GLY A 1 92 ? 6.285 -13.287 -14.463 1.00 97.06 92 GLY A C 1
ATOM 700 O O . GLY A 1 92 ? 6.258 -12.840 -13.317 1.00 97.06 92 GLY A O 1
ATOM 701 N N . THR A 1 93 ? 7.418 -13.398 -15.155 1.00 96.00 93 THR A N 1
ATOM 702 C CA . THR A 1 93 ? 8.724 -12.951 -14.649 1.00 96.00 93 THR A CA 1
ATOM 703 C C . THR A 1 93 ? 9.048 -11.574 -15.225 1.00 96.00 93 THR A C 1
ATOM 705 O O . THR A 1 93 ? 9.325 -11.500 -16.420 1.00 96.00 93 THR A O 1
ATOM 708 N N . PRO A 1 94 ? 9.006 -10.498 -14.420 1.00 95.69 94 PRO A N 1
ATOM 709 C CA . PRO A 1 94 ? 9.359 -9.166 -14.891 1.00 95.69 94 PRO A CA 1
ATOM 710 C C . PRO A 1 94 ? 10.873 -9.021 -15.059 1.00 95.69 94 PRO A C 1
ATOM 712 O O . PRO A 1 94 ? 11.658 -9.736 -14.431 1.00 95.69 94 PRO A O 1
ATOM 715 N N . SER A 1 95 ? 11.272 -8.045 -15.869 1.00 94.12 95 SER A N 1
ATOM 716 C CA . SER A 1 95 ? 12.670 -7.645 -16.046 1.00 94.12 95 SER A CA 1
ATOM 717 C C . SER A 1 95 ? 13.289 -7.114 -14.744 1.00 94.12 95 SER A C 1
ATOM 719 O O . SER A 1 95 ? 14.450 -7.402 -14.460 1.00 94.12 95 SER A O 1
ATOM 721 N N . GLY A 1 96 ? 12.508 -6.395 -13.932 1.00 93.50 96 GLY A N 1
ATOM 722 C CA . GLY A 1 96 ? 12.906 -5.948 -12.600 1.00 93.50 96 GLY A CA 1
ATOM 723 C C . GLY A 1 96 ? 11.699 -5.569 -11.748 1.00 93.50 96 GLY A C 1
ATOM 724 O O . GLY A 1 96 ? 10.697 -5.077 -12.261 1.00 93.50 96 GLY A O 1
ATOM 725 N N . TYR A 1 97 ? 11.766 -5.818 -10.443 1.00 96.25 97 TYR A N 1
ATOM 726 C CA . TYR A 1 97 ? 10.736 -5.381 -9.505 1.00 96.25 97 TYR A CA 1
ATOM 727 C C . TYR A 1 97 ? 11.285 -5.207 -8.094 1.00 96.25 97 TYR A C 1
ATOM 729 O O . TYR A 1 97 ? 12.348 -5.724 -7.737 1.00 96.25 97 TYR A O 1
ATOM 737 N N . ALA A 1 98 ? 10.518 -4.508 -7.274 1.00 97.12 98 ALA A N 1
ATOM 738 C CA . ALA A 1 98 ? 10.793 -4.335 -5.863 1.00 97.12 98 ALA A CA 1
ATOM 739 C C . ALA A 1 98 ? 9.503 -4.336 -5.055 1.00 97.12 98 ALA A C 1
ATOM 741 O O . ALA A 1 98 ? 8.458 -3.908 -5.546 1.00 97.12 98 ALA A O 1
ATOM 742 N N . VAL A 1 99 ? 9.587 -4.797 -3.812 1.00 98.62 99 VAL A N 1
ATOM 743 C CA . VAL A 1 99 ? 8.446 -4.897 -2.901 1.00 98.62 99 VAL A CA 1
ATOM 744 C C . VAL A 1 99 ? 8.805 -4.267 -1.561 1.00 98.62 99 VAL A C 1
ATOM 746 O O . VAL A 1 99 ? 9.881 -4.520 -1.015 1.00 98.62 99 VAL A O 1
ATOM 749 N N . GLY A 1 100 ? 7.896 -3.455 -1.028 1.00 98.44 100 GLY A N 1
ATOM 750 C CA . GLY A 1 100 ? 7.966 -2.928 0.333 1.00 98.44 100 GLY A CA 1
ATOM 751 C C . GLY A 1 100 ? 6.934 -3.584 1.250 1.00 98.44 100 GLY A C 1
ATOM 752 O O . GLY A 1 100 ? 5.973 -4.187 0.787 1.00 98.44 100 GLY A O 1
ATOM 753 N N . ALA A 1 101 ? 7.099 -3.446 2.562 1.00 98.75 101 ALA A N 1
ATOM 754 C CA . ALA A 1 101 ? 6.068 -3.775 3.542 1.00 98.75 101 ALA A CA 1
ATOM 755 C C . ALA A 1 101 ? 6.164 -2.824 4.737 1.00 98.75 101 ALA A C 1
ATOM 757 O O . ALA A 1 101 ? 7.207 -2.747 5.398 1.00 98.75 101 ALA A O 1
ATOM 758 N N . ILE A 1 102 ? 5.067 -2.116 5.003 1.00 98.75 102 ILE A N 1
ATOM 759 C CA . ILE A 1 102 ? 4.942 -1.160 6.102 1.00 98.75 102 ILE A CA 1
ATOM 760 C C . ILE A 1 102 ? 3.642 -1.440 6.842 1.00 98.75 102 ILE A C 1
ATOM 762 O O . ILE A 1 102 ? 2.578 -1.499 6.229 1.00 98.75 102 ILE A O 1
ATOM 766 N N . SER A 1 103 ? 3.710 -1.587 8.155 1.00 98.56 103 SER A N 1
ATOM 767 C CA . SER A 1 103 ? 2.532 -1.672 9.008 1.00 98.56 103 SER A CA 1
ATOM 768 C C . SER A 1 103 ? 2.284 -0.341 9.714 1.00 98.56 103 SER A C 1
ATOM 770 O O . SER A 1 103 ? 3.210 0.405 10.054 1.00 98.56 103 SER A O 1
ATOM 772 N N . TYR A 1 104 ? 1.007 -0.055 9.953 1.00 98.31 104 TYR A N 1
ATOM 773 C CA . TYR A 1 104 ? 0.546 1.134 10.657 1.00 98.31 104 TYR A CA 1
ATOM 774 C C . TYR A 1 104 ? -0.441 0.742 11.749 1.00 98.31 104 TYR A C 1
ATOM 776 O O . TYR A 1 104 ? -1.362 -0.030 11.493 1.00 98.31 104 TYR A O 1
ATOM 784 N N . THR A 1 105 ? -0.279 1.299 12.949 1.00 96.56 105 THR A N 1
ATOM 785 C CA . THR A 1 105 ? -1.285 1.243 14.019 1.00 96.56 105 THR A CA 1
ATOM 786 C C . THR A 1 105 ? -2.300 2.370 13.873 1.00 96.56 105 THR A C 1
ATOM 788 O O . THR A 1 105 ? -2.035 3.402 13.255 1.00 96.56 105 THR A O 1
ATOM 791 N N . GLY A 1 106 ? -3.477 2.191 14.469 1.00 93.38 106 GLY A N 1
ATOM 792 C CA . GLY A 1 106 ? -4.554 3.176 14.390 1.00 93.38 106 GLY A CA 1
ATOM 793 C C . GLY A 1 106 ? -5.187 3.294 13.001 1.00 93.38 106 GLY A C 1
ATOM 794 O O . GLY A 1 106 ? -5.975 4.212 12.800 1.00 93.38 106 GLY A O 1
ATOM 795 N N . ALA A 1 107 ? -4.891 2.377 12.076 1.00 88.75 107 ALA A N 1
ATOM 796 C CA . ALA A 1 107 ? -5.494 2.237 10.753 1.00 88.75 107 ALA A CA 1
ATOM 797 C C . ALA A 1 107 ? -6.091 0.830 10.674 1.00 88.75 107 ALA A C 1
ATOM 799 O O . ALA A 1 107 ? -5.368 -0.145 10.805 1.00 88.75 107 ALA A O 1
ATOM 800 N N . ASN A 1 108 ? -7.414 0.709 10.590 1.00 84.62 108 ASN A N 1
ATOM 801 C CA . ASN A 1 108 ? -8.085 -0.595 10.462 1.00 84.62 108 ASN A CA 1
ATOM 802 C C . ASN A 1 108 ? -9.502 -0.433 9.902 1.00 84.62 108 ASN A C 1
ATOM 804 O O . ASN A 1 108 ? -10.444 -1.104 10.320 1.00 84.62 108 ASN A O 1
ATOM 808 N N . ASN A 1 109 ? -9.683 0.569 9.048 1.00 88.62 109 ASN A N 1
ATOM 809 C CA . ASN A 1 109 ? -10.992 0.942 8.530 1.00 88.62 109 ASN A CA 1
ATOM 810 C C . ASN A 1 109 ?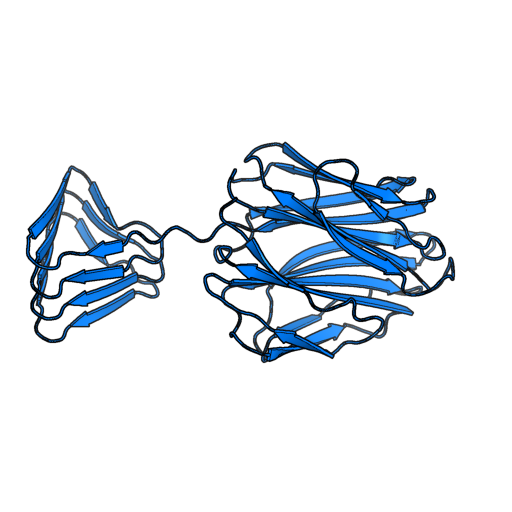 -10.976 1.045 7.000 1.00 88.62 109 ASN A C 1
ATOM 812 O O . ASN A 1 109 ? -11.759 1.787 6.412 1.00 88.62 109 ASN A O 1
ATOM 816 N N . GLY A 1 110 ? -10.068 0.307 6.358 1.00 92.12 110 GLY A N 1
ATOM 817 C CA . GLY A 1 110 ? -9.911 0.294 4.915 1.00 92.12 110 GLY A CA 1
ATOM 818 C C . GLY A 1 110 ? -9.264 1.554 4.349 1.00 92.12 110 GLY A C 1
ATOM 819 O O . GLY A 1 110 ? -8.506 2.265 5.011 1.00 92.12 110 GLY A O 1
ATOM 820 N N . VAL A 1 111 ? -9.554 1.781 3.070 1.00 95.94 111 VAL A N 1
ATOM 821 C CA . VAL A 1 111 ? -9.002 2.868 2.263 1.00 95.94 111 VAL A CA 1
ATOM 822 C C . VAL A 1 111 ? -10.127 3.791 1.815 1.00 95.94 111 VAL A C 1
ATOM 824 O O . VAL A 1 111 ? -11.188 3.312 1.411 1.00 95.94 111 VAL A O 1
ATOM 827 N N . GLY A 1 112 ? -9.881 5.095 1.907 1.00 95.50 112 GLY A N 1
ATOM 828 C CA . GLY A 1 112 ? -10.747 6.159 1.418 1.00 95.50 112 GLY A CA 1
ATOM 829 C C . GLY A 1 112 ? -10.556 6.389 -0.076 1.00 95.50 112 GLY A C 1
ATOM 830 O O . GLY A 1 112 ? -10.642 5.460 -0.883 1.00 95.50 112 GLY A O 1
ATOM 831 N N . THR A 1 113 ? -10.305 7.636 -0.468 1.00 96.81 113 THR A N 1
ATOM 832 C CA . THR A 1 113 ? -10.024 7.947 -1.874 1.00 96.81 113 THR A CA 1
ATOM 833 C C . THR A 1 113 ? -8.669 7.412 -2.319 1.00 96.81 113 THR A C 1
ATOM 835 O O . THR A 1 113 ? -7.744 7.211 -1.531 1.00 96.81 113 THR A O 1
ATOM 838 N N . THR A 1 114 ? -8.561 7.191 -3.625 1.00 98.31 114 THR A N 1
ATOM 839 C CA . THR A 1 114 ? -7.316 6.807 -4.289 1.00 98.31 114 THR A CA 1
ATOM 840 C C . THR A 1 114 ? -7.085 7.713 -5.485 1.00 98.31 114 THR A C 1
ATOM 842 O O . THR A 1 114 ? -8.052 8.078 -6.160 1.00 98.31 114 THR A O 1
ATOM 845 N N . GLY A 1 115 ? -5.827 7.986 -5.797 1.00 98.12 115 GLY A N 1
ATOM 846 C CA . GLY A 1 115 ? -5.411 8.724 -6.984 1.00 98.12 115 GLY A CA 1
ATOM 847 C C . GLY A 1 115 ? -4.319 7.988 -7.747 1.00 98.12 115 GLY A C 1
ATOM 848 O O . GLY A 1 115 ? -3.731 7.023 -7.256 1.00 98.12 115 GLY A O 1
ATOM 849 N N . ASP A 1 116 ? -4.047 8.452 -8.956 1.00 98.69 116 ASP A N 1
ATOM 850 C CA . ASP A 1 116 ? -2.861 8.087 -9.717 1.00 98.69 116 ASP A CA 1
ATOM 851 C C . ASP A 1 116 ? -2.482 9.220 -10.664 1.00 98.69 116 ASP A C 1
ATOM 853 O O . ASP A 1 116 ? -3.310 10.080 -10.978 1.00 98.69 116 ASP A O 1
ATOM 857 N N . ASN A 1 117 ? -1.216 9.241 -11.074 1.00 98.31 117 ASN A N 1
ATOM 858 C CA . ASN A 1 117 ? -0.708 10.224 -12.018 1.00 98.31 117 ASN A CA 1
ATOM 859 C C . ASN A 1 117 ? 0.589 9.747 -12.682 1.00 98.31 117 ASN A C 1
ATOM 861 O O . ASN A 1 117 ? 1.199 8.761 -12.268 1.00 98.31 117 ASN A O 1
ATOM 865 N N . SER A 1 118 ? 0.915 10.334 -13.830 1.00 97.25 118 SER A N 1
ATOM 866 C CA . SER A 1 118 ? 2.101 10.017 -14.627 1.00 97.25 118 SER A CA 1
ATOM 867 C C . SER A 1 118 ? 2.498 11.237 -15.420 1.00 97.25 118 SER A C 1
ATOM 869 O O . SER A 1 118 ? 1.637 11.933 -15.964 1.00 97.25 118 SER A O 1
ATOM 871 N N . SER A 1 119 ? 3.792 11.419 -15.592 1.00 96.56 119 SER A N 1
ATOM 872 C CA . SER A 1 119 ? 4.332 12.452 -16.460 1.00 96.56 119 SER A CA 1
ATOM 873 C C . SER A 1 119 ? 5.704 12.022 -16.964 1.00 96.56 119 SER A C 1
ATOM 875 O O . SER A 1 119 ? 6.162 10.913 -16.691 1.00 96.56 119 SER A O 1
ATOM 877 N N . ASN A 1 120 ? 6.334 12.900 -17.736 1.00 94.31 120 ASN A N 1
ATOM 878 C CA . ASN A 1 120 ? 7.708 12.777 -18.194 1.00 94.31 120 ASN A CA 1
ATOM 879 C C . ASN A 1 120 ? 8.482 14.038 -17.787 1.00 94.31 120 ASN A C 1
ATOM 881 O O . ASN A 1 120 ? 8.746 14.924 -18.601 1.00 94.31 120 ASN A O 1
ATOM 885 N N . ASP A 1 121 ? 8.747 14.133 -16.491 1.00 94.50 121 ASP A N 1
ATOM 886 C CA . ASP A 1 121 ? 9.452 15.221 -15.820 1.00 94.50 121 ASP A CA 1
ATOM 887 C C . ASP A 1 121 ? 10.165 14.653 -14.580 1.00 94.50 121 ASP A C 1
ATOM 889 O O . ASP A 1 121 ? 10.308 13.442 -14.444 1.00 94.50 121 ASP A O 1
ATOM 893 N N . ASN A 1 122 ? 10.691 15.500 -13.702 1.00 93.88 122 ASN A N 1
ATOM 894 C CA . ASN A 1 122 ? 11.398 15.050 -12.503 1.00 93.88 122 ASN A CA 1
ATOM 895 C C . ASN A 1 122 ? 10.554 15.138 -11.223 1.00 93.88 122 ASN A C 1
ATOM 897 O O . ASN A 1 122 ? 11.131 15.111 -10.144 1.00 93.88 122 ASN A O 1
ATOM 901 N N . ASN A 1 123 ? 9.228 15.269 -11.317 1.00 95.25 123 ASN A N 1
ATOM 902 C CA . ASN A 1 123 ? 8.355 15.543 -10.174 1.00 95.25 123 ASN A CA 1
ATOM 903 C C . ASN A 1 123 ? 7.201 14.522 -10.064 1.00 95.25 123 ASN A C 1
ATOM 905 O O . ASN A 1 123 ? 6.030 14.884 -10.279 1.00 95.25 123 ASN A O 1
ATOM 909 N N . PRO A 1 124 ? 7.476 13.245 -9.725 1.00 96.38 124 PRO A N 1
ATOM 910 C CA . PRO A 1 124 ? 6.426 12.306 -9.352 1.00 96.38 124 PRO A CA 1
ATOM 911 C C . PRO A 1 124 ? 5.470 12.893 -8.313 1.00 96.38 124 PRO A C 1
ATOM 913 O O . PRO A 1 124 ? 5.852 13.196 -7.186 1.00 96.38 124 PRO A O 1
ATOM 916 N N . SER A 1 125 ? 4.208 13.067 -8.705 1.00 97.94 125 SER A N 1
ATOM 917 C CA . SER A 1 125 ? 3.197 13.729 -7.879 1.00 97.94 125 SER A CA 1
ATOM 918 C C . SER A 1 125 ? 1.809 13.171 -8.127 1.00 97.94 125 SER A C 1
ATOM 920 O O . SER A 1 125 ? 1.427 12.960 -9.274 1.00 97.94 125 SER A O 1
ATOM 922 N N . THR A 1 126 ? 1.028 12.962 -7.073 1.00 98.56 126 THR A N 1
ATOM 923 C CA . THR A 1 126 ? -0.390 12.595 -7.178 1.00 98.56 126 THR A CA 1
ATOM 924 C C . THR A 1 126 ? -1.212 13.458 -6.232 1.00 98.56 126 THR A C 1
ATOM 926 O O . THR A 1 126 ? -0.814 13.707 -5.095 1.00 98.56 126 THR A O 1
ATOM 929 N N . THR A 1 127 ? -2.381 13.892 -6.706 1.00 97.94 127 THR A N 1
ATOM 930 C CA . THR A 1 127 ? -3.355 14.658 -5.926 1.00 97.94 127 THR A CA 1
ATOM 931 C C . THR A 1 127 ? -4.668 13.892 -5.830 1.00 97.94 127 THR A C 1
ATOM 933 O O . THR A 1 127 ? -5.175 13.397 -6.838 1.00 97.94 127 THR A O 1
ATOM 936 N N . HIS A 1 128 ? -5.275 13.861 -4.645 1.00 96.88 128 HIS A N 1
ATOM 937 C CA . HIS A 1 128 ? -6.688 13.499 -4.485 1.00 96.88 128 HIS A CA 1
ATOM 938 C C . HIS A 1 128 ? -7.375 14.373 -3.436 1.00 96.88 128 HIS A C 1
ATOM 940 O O . HIS A 1 128 ? -6.736 15.188 -2.779 1.00 96.88 128 HIS A O 1
ATOM 946 N N . THR A 1 129 ? -8.687 14.217 -3.260 1.00 97.38 129 THR A N 1
ATOM 947 C CA . THR A 1 129 ? -9.414 14.841 -2.144 1.00 97.38 129 THR A CA 1
ATOM 948 C C . THR A 1 129 ? -9.676 13.801 -1.066 1.00 97.38 129 THR A C 1
ATOM 950 O O . THR A 1 129 ? -10.550 12.961 -1.258 1.00 97.38 129 THR A O 1
ATOM 953 N N . SER A 1 130 ? -8.942 13.866 0.043 1.00 95.25 130 SER A N 1
ATOM 954 C CA . SER A 1 130 ? -9.113 12.934 1.159 1.00 95.25 130 SER A CA 1
ATOM 955 C C . SER A 1 130 ? -10.482 13.081 1.800 1.00 95.25 130 SER A C 1
ATOM 957 O O . SER A 1 130 ? -11.020 14.181 1.938 1.00 95.25 130 SER A O 1
ATOM 959 N N . THR A 1 131 ? -11.033 11.958 2.241 1.00 91.94 131 THR A N 1
ATOM 960 C CA . THR A 1 131 ? -12.352 11.892 2.876 1.00 91.94 131 THR A CA 1
ATOM 961 C C . THR A 1 131 ? -12.322 12.305 4.343 1.00 91.94 131 THR A C 1
ATOM 963 O O . THR A 1 131 ? -13.358 12.673 4.902 1.00 91.94 131 THR A O 1
ATOM 966 N N . THR A 1 132 ? -11.146 12.259 4.975 1.00 90.19 132 THR A N 1
ATOM 967 C CA . THR A 1 132 ? -10.973 12.533 6.402 1.00 90.19 132 THR A CA 1
ATOM 968 C C . THR A 1 132 ? -9.736 13.383 6.688 1.00 90.19 132 THR A C 1
ATOM 970 O O . THR A 1 132 ? -8.750 13.352 5.958 1.00 90.19 132 THR A O 1
ATOM 973 N N . SER A 1 133 ? -9.757 14.126 7.798 1.00 91.88 133 SER A N 1
ATOM 974 C CA . SER A 1 133 ? -8.600 14.894 8.286 1.00 91.88 133 SER A CA 1
ATOM 975 C C . SER A 1 133 ? -7.747 14.133 9.312 1.00 91.88 133 SER A C 1
ATOM 977 O O . SER A 1 133 ? -6.902 14.715 9.994 1.00 91.88 133 SER A O 1
ATOM 979 N N . ASN A 1 134 ? -8.046 12.852 9.537 1.00 91.56 134 ASN A N 1
ATOM 980 C CA . ASN A 1 134 ? -7.334 11.990 10.482 1.00 91.56 134 ASN A CA 1
ATOM 981 C C . ASN A 1 134 ? -6.717 10.748 9.823 1.00 91.56 134 ASN A C 1
ATOM 983 O O . ASN A 1 134 ? -6.066 9.980 10.539 1.00 91.56 134 ASN A O 1
ATOM 987 N N . GLY A 1 135 ? -6.906 10.581 8.511 1.00 95.56 135 GLY A N 1
ATOM 988 C CA . GLY A 1 135 ? -6.266 9.563 7.691 1.00 95.56 135 GLY A CA 1
ATOM 989 C C . GLY A 1 135 ? -4.783 9.823 7.420 1.00 95.56 135 GLY A C 1
ATOM 990 O O . GLY A 1 135 ? -4.189 10.799 7.896 1.00 95.56 135 GLY A O 1
ATOM 991 N N . LEU A 1 136 ? -4.193 8.904 6.660 1.00 97.94 136 LEU A N 1
ATOM 992 C CA . LEU A 1 136 ? -2.814 8.962 6.186 1.00 97.94 136 LEU A CA 1
ATOM 993 C C . LEU A 1 136 ? -2.801 8.670 4.689 1.00 97.94 136 LEU A C 1
ATOM 995 O O . LEU A 1 136 ? -3.182 7.584 4.258 1.00 97.94 136 LEU A O 1
ATOM 999 N N . ASN A 1 137 ? -2.330 9.624 3.902 1.00 98.25 137 ASN A N 1
ATOM 1000 C CA . ASN A 1 137 ? -2.099 9.434 2.485 1.00 98.25 137 ASN A CA 1
ATOM 1001 C C . ASN A 1 137 ? -0.757 8.748 2.261 1.00 98.25 137 ASN A C 1
ATOM 1003 O O . ASN A 1 137 ? 0.241 9.141 2.862 1.00 98.25 137 ASN A O 1
ATOM 1007 N N . ILE A 1 138 ? -0.730 7.759 1.375 1.00 98.69 138 ILE A N 1
ATOM 1008 C CA . ILE A 1 138 ? 0.473 7.026 0.983 1.00 98.69 138 ILE A CA 1
ATOM 1009 C C . ILE A 1 138 ? 0.562 7.045 -0.535 1.00 98.69 138 ILE A C 1
ATOM 1011 O O . ILE A 1 138 ? -0.361 6.570 -1.198 1.00 98.69 138 ILE A O 1
ATOM 1015 N N . MET A 1 139 ? 1.668 7.556 -1.076 1.00 98.69 139 MET A N 1
ATOM 1016 C CA . MET A 1 139 ? 1.959 7.550 -2.506 1.00 98.69 139 MET A CA 1
ATOM 1017 C C . MET A 1 139 ? 3.180 6.682 -2.789 1.00 98.69 139 MET A C 1
ATOM 1019 O O . MET A 1 139 ? 4.232 6.874 -2.187 1.00 98.69 139 MET A O 1
ATOM 1023 N N . ALA A 1 140 ? 3.047 5.769 -3.747 1.00 98.62 140 ALA A N 1
ATOM 1024 C CA . ALA A 1 140 ? 4.151 5.008 -4.312 1.00 98.62 140 ALA A CA 1
ATOM 1025 C C . ALA A 1 140 ? 4.360 5.439 -5.767 1.00 98.62 140 ALA A C 1
ATOM 1027 O O . ALA A 1 140 ? 3.388 5.547 -6.520 1.00 98.62 140 ALA A O 1
ATOM 1028 N N . ALA A 1 141 ? 5.610 5.660 -6.173 1.00 97.50 141 ALA A N 1
ATOM 1029 C CA . ALA A 1 141 ? 5.954 5.991 -7.553 1.00 97.50 141 ALA A CA 1
ATOM 1030 C C . ALA A 1 141 ? 7.092 5.111 -8.073 1.00 97.50 141 ALA A C 1
ATOM 1032 O O . ALA A 1 141 ? 8.004 4.773 -7.321 1.00 97.50 141 ALA A O 1
ATOM 1033 N N . VAL A 1 142 ? 7.022 4.750 -9.353 1.00 95.69 142 VAL A N 1
ATOM 1034 C CA . VAL A 1 142 ? 8.122 4.147 -10.114 1.00 95.69 142 VAL A CA 1
ATOM 1035 C C . VAL A 1 142 ? 8.509 5.087 -11.245 1.00 95.69 142 VAL A C 1
ATOM 1037 O O . VAL A 1 142 ? 7.649 5.680 -11.898 1.00 95.69 142 VAL A O 1
ATOM 1040 N N . MET A 1 143 ? 9.807 5.196 -11.481 1.00 92.81 143 MET A N 1
ATOM 1041 C CA . MET A 1 143 ? 10.411 5.990 -12.538 1.00 92.81 143 MET A CA 1
ATOM 1042 C C . MET A 1 143 ? 11.257 5.089 -13.433 1.00 92.81 143 MET A C 1
ATOM 1044 O O . MET A 1 143 ? 11.768 4.051 -12.991 1.00 92.81 143 MET A O 1
ATOM 1048 N N . ARG A 1 144 ? 11.389 5.458 -14.709 1.00 89.69 144 ARG A N 1
ATOM 1049 C CA . ARG A 1 144 ? 12.289 4.758 -15.628 1.00 89.69 144 ARG A CA 1
ATOM 1050 C C . ARG A 1 144 ? 13.706 4.711 -15.043 1.00 89.69 144 ARG A C 1
ATOM 1052 O O . ARG A 1 144 ? 14.158 5.659 -14.419 1.00 89.69 144 ARG A O 1
ATOM 1059 N N . GLY A 1 145 ? 14.355 3.552 -15.174 1.00 77.12 145 GLY A N 1
ATOM 1060 C CA . GLY A 1 145 ? 15.641 3.294 -14.533 1.00 77.12 145 GLY A CA 1
ATOM 1061 C C . GLY A 1 145 ? 16.801 4.072 -15.116 1.00 77.12 145 GLY A C 1
ATOM 1062 O O . GLY A 1 145 ? 16.660 4.860 -16.046 1.00 77.12 145 GLY A O 1
ATOM 1063 N N . GLY A 1 146 ? 17.977 3.793 -14.555 1.00 69.75 146 GLY A N 1
ATOM 1064 C CA . GLY A 1 146 ? 19.216 4.531 -14.802 1.00 69.75 146 GLY A CA 1
ATOM 1065 C C . GLY A 1 146 ? 19.296 5.879 -14.096 1.00 69.75 146 GLY A C 1
ATOM 1066 O O . GLY A 1 146 ? 20.389 6.423 -13.953 1.00 69.75 146 GLY A O 1
ATOM 1067 N N . ASP A 1 147 ? 18.165 6.318 -13.562 1.00 67.88 147 ASP A N 1
ATOM 1068 C CA . ASP A 1 147 ? 18.010 7.490 -12.730 1.00 67.88 147 ASP A CA 1
ATOM 1069 C C . ASP A 1 147 ? 17.917 7.002 -11.287 1.00 67.88 147 ASP A C 1
ATOM 1071 O O . ASP A 1 147 ? 16.858 6.625 -10.788 1.00 67.88 147 ASP A O 1
ATOM 1075 N N . SER A 1 148 ? 19.083 6.873 -10.660 1.00 65.06 148 SER A N 1
ATOM 1076 C CA . SER A 1 148 ? 19.181 6.510 -9.251 1.00 65.06 148 SER A CA 1
ATOM 1077 C C . SER A 1 148 ? 18.870 7.706 -8.356 1.00 65.06 148 SER A C 1
ATOM 1079 O O . SER A 1 148 ? 19.022 8.857 -8.771 1.00 65.06 148 SER A O 1
ATOM 1081 N N . ASP A 1 149 ? 18.518 7.384 -7.117 1.00 65.69 149 ASP A N 1
ATOM 1082 C CA . ASP A 1 149 ? 18.414 8.216 -5.921 1.00 65.69 149 ASP A CA 1
ATOM 1083 C C . ASP A 1 149 ? 19.335 9.462 -5.940 1.00 65.69 149 ASP A C 1
ATOM 1085 O O . ASP A 1 149 ? 20.475 9.400 -6.431 1.00 65.69 149 ASP A O 1
ATOM 1089 N N . PRO A 1 150 ? 18.923 10.582 -5.318 1.00 78.69 150 PRO A N 1
ATOM 1090 C CA . PRO A 1 150 ? 17.782 10.689 -4.403 1.00 78.69 150 PRO A CA 1
ATOM 1091 C C . PRO A 1 150 ? 16.448 11.045 -5.069 1.00 78.69 150 PRO A C 1
ATOM 1093 O O . PRO A 1 150 ? 16.407 11.840 -6.017 1.00 78.69 150 PRO A O 1
ATOM 1096 N N . PHE A 1 151 ? 15.369 10.516 -4.489 1.00 90.25 151 PHE A N 1
ATOM 1097 C CA . PHE A 1 151 ? 14.037 11.119 -4.536 1.00 90.25 151 PHE A CA 1
ATOM 1098 C C . PHE A 1 151 ? 13.883 11.988 -3.280 1.00 90.25 151 PHE A C 1
ATOM 1100 O O . PHE A 1 151 ? 14.121 11.532 -2.172 1.00 90.25 151 PHE A O 1
ATOM 1107 N N . ALA A 1 152 ? 13.544 13.266 -3.424 1.00 93.56 152 ALA A N 1
ATOM 1108 C CA . ALA A 1 152 ? 13.423 14.181 -2.290 1.00 93.56 152 ALA A CA 1
ATOM 1109 C C . ALA A 1 152 ? 11.966 14.628 -2.108 1.00 93.56 152 ALA A C 1
ATOM 1111 O O . ALA A 1 152 ? 11.436 15.260 -3.020 1.00 93.56 152 ALA A O 1
ATOM 1112 N N . PRO A 1 153 ? 11.318 14.368 -0.955 1.00 95.62 153 PRO A N 1
ATOM 1113 C CA . PRO A 1 153 ? 10.004 14.932 -0.648 1.00 95.62 153 PRO A CA 1
ATOM 1114 C C . PRO A 1 153 ? 9.960 16.456 -0.834 1.00 95.62 153 PRO A C 1
ATOM 1116 O O . PRO A 1 153 ? 10.845 17.164 -0.347 1.00 95.62 153 PRO A O 1
ATOM 1119 N N . ASP A 1 154 ? 8.924 16.967 -1.504 1.00 94.44 154 ASP A N 1
ATOM 1120 C CA . ASP A 1 154 ? 8.838 18.397 -1.851 1.00 94.44 154 ASP A CA 1
ATOM 1121 C C . ASP A 1 154 ? 8.246 19.272 -0.735 1.00 94.44 154 ASP A C 1
ATOM 1123 O O . ASP A 1 154 ? 8.284 20.506 -0.805 1.00 94.44 154 ASP A O 1
ATOM 1127 N N . GLY A 1 155 ? 7.677 18.653 0.298 1.00 93.31 155 GLY A N 1
ATOM 1128 C CA . GLY A 1 155 ? 6.990 19.334 1.381 1.00 93.31 155 GLY A CA 1
ATOM 1129 C C . GLY A 1 155 ? 7.252 18.702 2.744 1.00 93.31 155 GLY A C 1
ATOM 1130 O O . GLY A 1 155 ? 8.382 18.619 3.220 1.00 93.31 155 GLY A O 1
ATOM 1131 N N . SER A 1 156 ? 6.167 18.376 3.445 1.00 94.56 156 SER A N 1
ATOM 1132 C CA . SER A 1 156 ? 6.204 17.795 4.798 1.00 94.56 156 SER A CA 1
ATOM 1133 C C . SER A 1 156 ? 5.970 16.285 4.798 1.00 94.56 156 SER A C 1
ATOM 1135 O O . SER A 1 156 ? 5.690 15.705 5.850 1.00 94.56 156 SER A O 1
ATOM 1137 N N . GLU A 1 157 ? 6.024 15.657 3.627 1.00 97.12 157 GLU A N 1
ATOM 1138 C CA . GLU A 1 157 ? 5.884 14.220 3.484 1.00 97.12 157 GLU A CA 1
ATOM 1139 C C . GLU A 1 157 ? 7.038 13.498 4.182 1.00 97.12 157 GLU A C 1
ATOM 1141 O O . GLU A 1 157 ? 8.179 13.960 4.232 1.00 97.12 157 GLU A O 1
ATOM 1146 N N . THR A 1 158 ? 6.731 12.334 4.742 1.00 97.25 158 THR A N 1
ATOM 1147 C CA . THR A 1 158 ? 7.732 11.429 5.297 1.00 97.25 158 THR A CA 1
ATOM 1148 C C . THR A 1 158 ? 8.094 10.397 4.247 1.00 97.25 158 THR A C 1
ATOM 1150 O O . THR A 1 158 ? 7.230 9.665 3.766 1.00 97.25 158 THR A O 1
ATOM 1153 N N . GLU A 1 159 ? 9.375 10.303 3.920 1.00 96.50 159 GLU A N 1
ATOM 1154 C CA . GLU A 1 159 ? 9.887 9.236 3.074 1.00 96.50 159 GLU A CA 1
ATOM 1155 C C . GLU A 1 159 ? 9.992 7.915 3.836 1.00 96.50 159 GLU A C 1
ATOM 1157 O O . GLU A 1 159 ? 10.459 7.852 4.978 1.00 96.50 159 GLU A O 1
ATOM 1162 N N . ARG A 1 160 ? 9.537 6.843 3.189 1.00 97.12 160 ARG A N 1
ATOM 1163 C CA . ARG A 1 160 ? 9.613 5.469 3.699 1.00 97.12 160 ARG A CA 1
ATOM 1164 C C . ARG A 1 160 ? 10.482 4.579 2.830 1.00 97.12 160 ARG A C 1
ATOM 1166 O O . ARG A 1 160 ? 11.118 3.673 3.364 1.00 97.12 160 ARG A O 1
ATOM 1173 N N . TYR A 1 161 ? 10.498 4.836 1.526 1.00 96.81 161 TYR A N 1
ATOM 1174 C CA . TYR A 1 161 ? 11.346 4.141 0.573 1.00 96.81 161 TYR A CA 1
ATOM 1175 C C . TYR A 1 161 ? 11.922 5.119 -0.443 1.00 96.81 161 TYR A C 1
ATOM 1177 O O . TYR A 1 161 ? 11.194 5.952 -0.973 1.00 96.81 161 TYR A O 1
ATOM 1185 N N . ASP A 1 162 ? 13.204 4.932 -0.721 1.00 93.69 162 ASP A N 1
ATOM 1186 C CA . ASP A 1 162 ? 13.987 5.514 -1.809 1.00 93.69 162 ASP A CA 1
ATOM 1187 C C . ASP A 1 162 ? 14.928 4.389 -2.274 1.00 93.69 162 ASP A C 1
ATOM 1189 O O . ASP A 1 162 ? 15.461 3.643 -1.437 1.00 93.69 162 ASP A O 1
ATOM 1193 N N . GLY A 1 163 ? 15.027 4.165 -3.580 1.00 92.56 163 GLY A N 1
ATOM 1194 C CA . GLY A 1 163 ? 15.883 3.122 -4.117 1.00 92.56 163 GLY A CA 1
ATOM 1195 C C . GLY A 1 163 ? 15.722 2.863 -5.609 1.00 92.56 163 GLY A C 1
ATOM 1196 O O . GLY A 1 163 ? 14.840 3.376 -6.297 1.00 92.56 163 GLY A O 1
ATOM 1197 N N . ALA A 1 164 ? 16.547 1.942 -6.102 1.00 93.56 164 ALA A N 1
ATOM 1198 C CA . ALA A 1 164 ? 16.518 1.475 -7.479 1.00 93.56 164 ALA A CA 1
ATOM 1199 C C . ALA A 1 164 ? 16.801 -0.032 -7.575 1.00 93.56 164 ALA A C 1
ATOM 1201 O O . ALA A 1 164 ? 17.464 -0.613 -6.712 1.00 93.56 164 ALA A O 1
ATOM 1202 N N . THR A 1 165 ? 16.343 -0.682 -8.652 1.00 92.75 165 THR A N 1
ATOM 1203 C CA . THR A 1 165 ? 16.733 -2.081 -8.941 1.00 92.75 165 THR A CA 1
ATOM 1204 C C . THR A 1 165 ? 18.149 -2.194 -9.515 1.00 92.75 165 THR A C 1
ATOM 1206 O O . THR A 1 165 ? 18.724 -3.282 -9.510 1.00 92.75 165 THR A O 1
ATOM 1209 N N . GLY A 1 166 ? 18.717 -1.077 -9.977 1.00 89.75 166 GLY A N 1
ATOM 1210 C CA . GLY A 1 166 ? 20.035 -0.985 -10.594 1.00 89.75 166 GLY A CA 1
ATOM 1211 C C . GLY A 1 166 ? 20.240 0.365 -11.290 1.00 89.75 166 GLY A C 1
ATOM 1212 O O . GLY A 1 166 ? 19.497 1.314 -11.055 1.00 89.75 166 GLY A O 1
ATOM 1213 N N . THR A 1 167 ? 21.260 0.462 -12.144 1.00 88.00 167 THR A N 1
ATOM 1214 C CA . THR A 1 167 ? 21.674 1.711 -12.817 1.00 88.00 167 THR A CA 1
ATOM 1215 C C . THR A 1 167 ? 21.441 1.704 -14.331 1.00 88.00 167 THR A C 1
ATOM 1217 O O . THR A 1 167 ? 21.909 2.597 -15.038 1.00 88.00 167 THR A O 1
ATOM 1220 N N . ASN A 1 168 ? 20.745 0.704 -14.878 1.00 88.06 168 ASN A N 1
ATOM 1221 C CA . ASN A 1 168 ? 20.505 0.599 -16.314 1.00 88.06 168 ASN A CA 1
ATOM 1222 C C . ASN A 1 168 ? 19.235 1.350 -16.741 1.00 88.06 168 ASN A C 1
ATOM 1224 O O . ASN A 1 168 ? 18.130 1.032 -16.306 1.00 88.06 168 ASN A O 1
ATOM 1228 N N . THR A 1 169 ? 19.368 2.260 -17.709 1.00 81.94 169 THR A N 1
ATOM 1229 C CA . THR A 1 169 ? 18.248 3.062 -18.239 1.00 81.94 169 THR A CA 1
ATOM 1230 C C . THR A 1 169 ? 17.159 2.286 -18.981 1.00 81.94 169 THR A C 1
ATOM 1232 O O . THR A 1 169 ? 16.117 2.836 -19.342 1.00 81.94 169 THR A O 1
ATOM 1235 N N . ASN A 1 170 ? 17.391 1.005 -19.259 1.00 82.00 170 ASN A N 1
ATOM 1236 C CA . ASN A 1 170 ? 16.510 0.179 -20.077 1.00 82.00 170 ASN A CA 1
ATOM 1237 C C . ASN A 1 170 ? 15.978 -1.060 -19.372 1.00 82.00 170 ASN A C 1
ATOM 1239 O O . ASN A 1 170 ? 15.049 -1.661 -19.905 1.00 82.00 170 ASN A O 1
ATOM 1243 N N . THR A 1 171 ? 16.565 -1.460 -18.245 1.00 85.81 171 THR A N 1
ATOM 1244 C CA . THR A 1 171 ? 16.185 -2.696 -17.545 1.00 85.81 171 THR A CA 1
ATOM 1245 C C . THR A 1 171 ? 15.885 -2.505 -16.069 1.00 85.81 171 THR A C 1
ATOM 1247 O O . THR A 1 171 ? 15.356 -3.426 -15.457 1.00 85.81 171 THR A O 1
ATOM 1250 N N . ASP A 1 172 ? 16.213 -1.340 -15.511 1.00 90.69 172 ASP A N 1
ATOM 1251 C CA . ASP A 1 172 ? 15.988 -1.032 -14.106 1.00 90.69 172 ASP A CA 1
ATOM 1252 C C . ASP A 1 172 ? 14.881 0.006 -13.919 1.00 90.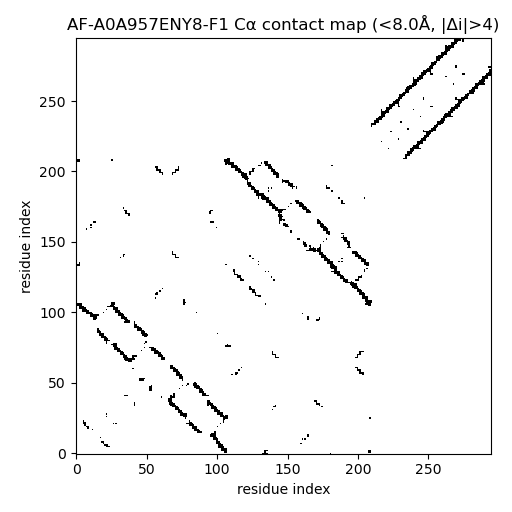69 172 ASP A C 1
ATOM 1254 O O . ASP A 1 172 ? 14.339 0.565 -14.881 1.00 90.69 172 ASP A O 1
ATOM 1258 N N . ILE A 1 173 ? 14.565 0.267 -12.655 1.00 92.88 173 ILE A N 1
ATOM 1259 C CA . ILE A 1 173 ? 13.661 1.323 -12.205 1.00 92.88 173 ILE A CA 1
ATOM 1260 C C . ILE A 1 173 ? 14.224 2.041 -10.987 1.00 92.88 173 ILE A C 1
ATOM 1262 O O . ILE A 1 173 ? 14.891 1.412 -10.164 1.00 92.88 173 ILE A O 1
ATOM 1266 N N . GLY A 1 174 ? 13.895 3.327 -10.869 1.00 94.75 174 GLY A N 1
ATOM 1267 C CA . GLY A 1 174 ? 13.904 4.058 -9.603 1.00 94.75 174 GLY A CA 1
ATOM 1268 C C . GLY A 1 174 ? 12.522 3.983 -8.950 1.00 94.75 174 GLY A C 1
ATOM 1269 O O . GLY A 1 174 ? 11.509 3.852 -9.645 1.00 94.75 174 GLY A O 1
ATOM 1270 N N . MET A 1 175 ? 12.455 4.023 -7.625 1.00 94.56 175 MET A N 1
ATOM 1271 C CA . MET A 1 175 ? 11.200 3.930 -6.884 1.00 94.56 175 MET A CA 1
ATOM 1272 C C . MET A 1 175 ? 11.237 4.716 -5.583 1.00 94.56 175 MET A C 1
ATOM 1274 O O . MET A 1 175 ? 12.272 4.864 -4.943 1.00 94.56 175 MET A O 1
ATOM 1278 N N . THR A 1 176 ? 10.057 5.135 -5.148 1.00 96.44 176 THR A N 1
ATOM 1279 C CA . THR A 1 176 ? 9.887 5.833 -3.877 1.00 96.44 176 THR A CA 1
ATOM 1280 C C . THR A 1 176 ? 8.515 5.556 -3.273 1.00 96.44 176 THR A C 1
ATOM 1282 O O . THR A 1 176 ? 7.547 5.238 -3.982 1.00 96.44 176 THR A O 1
ATOM 1285 N N . LEU A 1 177 ? 8.438 5.677 -1.950 1.00 98.19 177 LEU A N 1
ATOM 1286 C CA . LEU A 1 177 ? 7.191 5.767 -1.205 1.00 98.19 177 LEU A CA 1
ATOM 1287 C C . LEU A 1 177 ? 7.288 6.887 -0.180 1.00 98.19 177 LEU A C 1
ATOM 1289 O O . LEU A 1 177 ? 8.166 6.869 0.686 1.00 98.19 177 LEU A O 1
ATOM 1293 N N . ILE A 1 178 ? 6.320 7.794 -0.236 1.00 98.44 178 ILE A N 1
ATOM 1294 C CA . ILE A 1 178 ? 6.168 8.896 0.708 1.00 98.44 178 ILE A CA 1
ATOM 1295 C C . ILE A 1 178 ? 4.762 8.890 1.308 1.00 98.44 178 ILE A C 1
ATOM 1297 O O . ILE A 1 178 ? 3.809 8.376 0.712 1.00 98.44 178 ILE A O 1
ATOM 1301 N N . GLU A 1 179 ? 4.626 9.460 2.500 1.00 98.31 179 GLU A N 1
ATOM 1302 C CA . GLU A 1 179 ? 3.351 9.556 3.208 1.00 98.31 179 GLU A CA 1
ATOM 1303 C C . GLU A 1 179 ? 3.113 10.946 3.804 1.00 98.31 179 GLU A C 1
ATOM 1305 O O . GLU A 1 179 ? 4.050 11.646 4.188 1.00 98.31 179 GLU A O 1
ATOM 1310 N N . LEU A 1 180 ? 1.845 11.337 3.918 1.00 97.25 180 LEU A N 1
ATOM 1311 C CA . LEU A 1 180 ? 1.434 12.629 4.463 1.00 97.25 180 LEU A CA 1
ATOM 1312 C C . LEU A 1 180 ? 0.109 12.497 5.209 1.00 97.25 180 LEU A C 1
ATOM 1314 O O . LEU A 1 180 ? -0.801 11.805 4.758 1.00 97.25 180 LEU A O 1
ATOM 1318 N N . ALA A 1 181 ? -0.031 13.189 6.339 1.00 96.88 181 ALA A N 1
ATOM 1319 C CA . ALA A 1 181 ? -1.303 13.247 7.054 1.00 96.88 181 ALA A CA 1
ATOM 1320 C C . ALA A 1 181 ? -2.406 13.838 6.159 1.00 96.88 181 ALA A C 1
ATOM 1322 O O . ALA A 1 181 ? -2.207 14.883 5.539 1.00 96.88 181 ALA A O 1
ATOM 1323 N N . SER A 1 182 ? -3.573 13.196 6.121 1.00 95.81 182 SER A N 1
ATOM 1324 C CA . SER A 1 182 ? -4.701 13.672 5.319 1.00 95.81 182 SER A CA 1
ATOM 1325 C C . SER A 1 182 ? -5.309 14.942 5.909 1.00 95.81 182 SER A C 1
ATOM 1327 O O . SER A 1 182 ? 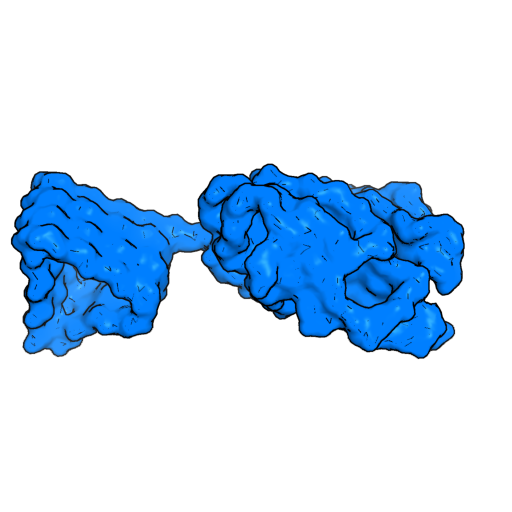-5.466 15.059 7.127 1.00 95.81 182 SER A O 1
ATOM 1329 N N . THR A 1 183 ? -5.702 15.887 5.054 1.00 94.81 183 THR A N 1
ATOM 1330 C CA . THR A 1 183 ? -6.314 17.155 5.498 1.00 94.81 183 THR A CA 1
ATOM 1331 C C . THR A 1 183 ? -7.843 17.120 5.519 1.00 94.81 183 THR A C 1
ATOM 1333 O O . THR A 1 183 ? -8.470 18.021 6.076 1.00 94.81 183 THR A O 1
ATOM 1336 N N . GLY A 1 184 ? -8.464 16.089 4.935 1.00 93.19 184 GLY A N 1
ATOM 1337 C CA . GLY A 1 184 ? -9.902 16.061 4.635 1.00 93.19 184 GLY A CA 1
ATOM 1338 C C . GLY A 1 184 ? -10.284 16.979 3.469 1.00 93.19 184 GLY A C 1
ATOM 1339 O O . GLY A 1 184 ? -11.451 17.332 3.306 1.00 93.19 184 GLY A O 1
ATOM 1340 N N . GLY A 1 185 ? -9.285 17.412 2.698 1.00 94.94 185 GLY A N 1
ATOM 1341 C CA . GLY A 1 185 ? -9.412 18.249 1.517 1.00 94.94 185 GLY A CA 1
ATOM 1342 C C . GLY A 1 185 ? -8.464 17.776 0.419 1.00 94.94 185 GLY A C 1
ATOM 1343 O O . GLY A 1 185 ? -8.133 16.595 0.338 1.00 94.94 185 GLY A O 1
ATOM 1344 N N . SER A 1 186 ? -8.053 18.694 -0.457 1.00 96.88 186 SER A N 1
ATOM 1345 C CA . SER A 1 186 ? -7.095 18.384 -1.520 1.00 96.88 186 SER A CA 1
ATOM 1346 C C . SER A 1 186 ? -5.716 18.124 -0.923 1.00 96.88 186 SER A C 1
ATOM 1348 O O . SER A 1 186 ? -5.090 19.047 -0.407 1.00 96.88 186 SER A O 1
ATOM 1350 N N . ASP A 1 187 ? -5.241 16.894 -1.059 1.00 97.25 187 ASP A N 1
ATOM 1351 C CA . ASP A 1 187 ? -3.914 16.469 -0.642 1.00 97.25 187 ASP A CA 1
ATOM 1352 C C . ASP A 1 187 ? -3.095 16.112 -1.878 1.00 97.25 187 ASP A C 1
ATOM 1354 O O . ASP A 1 187 ? -3.529 15.313 -2.711 1.00 97.25 187 ASP A O 1
ATOM 1358 N N . THR A 1 188 ? -1.912 16.711 -1.984 1.00 97.94 188 THR A N 1
ATOM 1359 C CA . THR A 1 188 ? -0.906 16.389 -2.996 1.00 97.94 188 THR A CA 1
ATOM 1360 C C . THR A 1 188 ? 0.310 15.845 -2.276 1.00 97.94 188 THR A C 1
ATOM 1362 O O . THR A 1 188 ? 0.787 16.489 -1.345 1.00 97.94 188 THR A O 1
ATOM 1365 N N . LEU A 1 189 ? 0.789 14.682 -2.706 1.00 98.56 189 LEU A N 1
ATOM 1366 C CA . LEU A 1 189 ? 2.099 14.165 -2.323 1.00 98.56 189 LEU A CA 1
ATOM 1367 C C . LEU A 1 189 ? 2.989 14.285 -3.549 1.00 98.56 189 LEU A C 1
ATOM 1369 O O . LEU A 1 189 ? 2.578 13.886 -4.646 1.00 98.56 189 LEU A O 1
ATOM 1373 N N . SER A 1 190 ? 4.187 14.830 -3.373 1.00 97.75 190 SER A N 1
ATOM 1374 C CA . SER A 1 190 ? 5.169 14.881 -4.448 1.00 97.75 190 SER A CA 1
ATOM 1375 C C . SER A 1 190 ? 6.600 14.706 -3.958 1.00 97.75 190 SER A C 1
ATOM 1377 O O . SER A 1 190 ? 6.930 14.911 -2.788 1.00 97.75 190 SER A O 1
ATOM 1379 N N . THR A 1 191 ? 7.435 14.244 -4.877 1.00 96.44 191 THR A N 1
ATOM 1380 C CA . THR A 1 191 ? 8.871 14.100 -4.687 1.00 96.44 191 THR A CA 1
ATOM 1381 C C . THR A 1 191 ? 9.592 14.563 -5.942 1.00 96.44 191 THR A C 1
ATOM 1383 O O . THR A 1 191 ? 9.080 14.402 -7.053 1.00 96.44 191 THR A O 1
ATOM 1386 N N . THR A 1 192 ? 10.794 15.098 -5.766 1.00 95.00 192 THR A N 1
ATOM 1387 C CA . THR A 1 192 ? 11.687 15.498 -6.846 1.00 95.00 192 THR A CA 1
ATOM 1388 C C . THR A 1 192 ? 12.763 14.439 -7.064 1.00 95.00 192 THR A C 1
ATOM 1390 O O . THR A 1 192 ? 13.566 14.157 -6.177 1.00 95.00 192 THR A O 1
ATOM 1393 N N . ALA A 1 193 ? 12.821 13.897 -8.277 1.00 92.25 193 ALA A N 1
ATOM 1394 C CA . ALA A 1 193 ? 13.910 13.057 -8.755 1.00 92.25 193 ALA A CA 1
ATOM 1395 C C . ALA A 1 193 ? 15.094 13.901 -9.258 1.00 92.25 193 ALA A C 1
ATOM 1397 O O . ALA A 1 193 ? 14.950 15.058 -9.670 1.00 92.25 193 ALA A O 1
ATOM 1398 N N . SER A 1 194 ? 16.278 13.289 -9.300 1.00 87.62 194 SER A N 1
ATOM 1399 C CA . SER A 1 194 ? 17.509 13.958 -9.751 1.00 87.62 194 SER A CA 1
ATOM 1400 C C . SER A 1 194 ? 17.513 14.345 -11.236 1.00 87.62 194 SER A C 1
ATOM 1402 O O . SER A 1 194 ? 18.260 15.239 -11.639 1.00 87.62 194 SER A O 1
ATOM 1404 N N . VAL A 1 195 ? 16.689 13.696 -12.060 1.00 86.62 195 VAL A N 1
ATOM 1405 C CA . VAL A 1 195 ? 16.576 13.947 -13.502 1.00 86.62 195 VAL A CA 1
ATOM 1406 C C . VAL A 1 195 ? 15.138 13.761 -13.980 1.00 86.62 195 VAL A C 1
ATOM 1408 O O . VAL A 1 195 ? 14.311 13.179 -13.285 1.00 86.62 195 VAL A O 1
ATOM 1411 N N . SER A 1 196 ? 14.831 14.306 -15.158 1.00 90.62 196 SER A N 1
ATOM 1412 C CA . SER A 1 196 ? 13.513 14.174 -15.781 1.00 90.62 196 SER A CA 1
ATOM 1413 C C . SER A 1 196 ? 13.386 12.876 -16.560 1.00 90.62 196 SER A C 1
ATOM 1415 O O . SER A 1 196 ? 14.155 12.644 -17.495 1.00 90.62 196 SER A O 1
ATOM 1417 N N . ASP A 1 197 ? 12.356 12.101 -16.240 1.00 91.25 197 ASP A N 1
ATOM 1418 C CA . ASP A 1 197 ? 12.009 10.888 -16.969 1.00 91.25 197 ASP A CA 1
ATOM 1419 C C . ASP A 1 197 ? 10.526 10.532 -16.787 1.00 91.25 197 ASP A C 1
ATOM 1421 O O . ASP A 1 197 ? 9.779 11.168 -16.044 1.00 91.25 197 ASP A O 1
ATOM 1425 N N . LEU A 1 198 ? 10.077 9.503 -17.492 1.00 92.69 198 LEU A N 1
ATOM 1426 C CA . LEU A 1 198 ? 8.771 8.912 -17.333 1.00 92.69 198 LEU A CA 1
ATOM 1427 C C . LEU A 1 198 ? 8.640 8.319 -15.934 1.00 92.69 198 LEU A C 1
ATOM 1429 O O . LEU A 1 198 ? 9.433 7.468 -15.522 1.00 92.69 198 LEU A O 1
ATOM 1433 N N . TRP A 1 199 ? 7.565 8.697 -15.261 1.00 94.94 199 TRP A N 1
ATOM 1434 C CA . TRP A 1 199 ? 7.170 8.116 -13.992 1.00 94.94 199 TRP A CA 1
ATOM 1435 C C . TRP A 1 199 ? 5.676 7.823 -13.967 1.00 94.94 199 TRP A C 1
ATOM 1437 O O . TRP A 1 199 ? 4.872 8.418 -14.690 1.00 94.94 199 TRP A O 1
ATOM 1447 N N . VAL A 1 200 ? 5.305 6.903 -13.088 1.00 97.56 200 VAL A N 1
ATOM 1448 C CA . VAL A 1 200 ? 3.921 6.593 -12.745 1.00 97.56 200 VAL A CA 1
ATOM 1449 C C . VAL A 1 200 ? 3.810 6.456 -11.237 1.00 97.56 200 VAL A C 1
ATOM 1451 O O . VAL A 1 200 ? 4.666 5.855 -10.589 1.00 97.56 200 VAL A O 1
ATOM 1454 N N . SER A 1 201 ? 2.759 7.033 -10.670 1.00 98.44 201 SER A N 1
ATOM 1455 C CA . SER A 1 201 ? 2.472 6.968 -9.247 1.00 98.44 201 SER A CA 1
ATOM 1456 C C . SER A 1 201 ? 1.020 6.612 -8.978 1.00 98.44 201 SER A C 1
ATOM 1458 O O . SER A 1 201 ? 0.126 6.842 -9.796 1.00 98.44 201 SER A O 1
ATOM 1460 N N . VAL A 1 202 ? 0.806 6.009 -7.815 1.00 98.81 202 VAL A N 1
ATOM 1461 C CA . VAL A 1 202 ? -0.504 5.704 -7.242 1.00 98.81 202 VAL A CA 1
ATOM 1462 C C . VAL A 1 202 ? -0.522 6.181 -5.802 1.00 98.81 202 VAL A C 1
ATOM 1464 O O . VAL A 1 202 ? 0.496 6.139 -5.112 1.00 98.81 202 VAL A O 1
ATOM 1467 N N . MET A 1 203 ? -1.689 6.606 -5.340 1.00 98.62 203 MET A N 1
ATOM 1468 C CA . MET A 1 203 ? -1.896 7.106 -3.990 1.00 98.62 203 MET A CA 1
ATOM 1469 C C . MET A 1 203 ? -3.161 6.511 -3.381 1.00 98.62 203 MET A C 1
ATOM 1471 O O . MET A 1 203 ? -4.167 6.326 -4.071 1.00 98.62 203 MET A O 1
ATOM 1475 N N . ILE A 1 204 ? -3.115 6.229 -2.082 1.00 98.62 204 ILE A N 1
ATOM 1476 C CA . ILE A 1 204 ? -4.259 5.779 -1.284 1.00 98.62 204 ILE A CA 1
ATOM 1477 C C . ILE A 1 204 ? -4.389 6.615 -0.007 1.00 98.62 204 ILE A C 1
ATOM 1479 O O . ILE A 1 204 ? -3.385 7.074 0.529 1.00 98.62 204 ILE A O 1
ATOM 1483 N N . GLU A 1 205 ? -5.609 6.783 0.502 1.00 98.25 205 GLU A N 1
ATOM 1484 C CA . GLU A 1 205 ? -5.885 7.304 1.850 1.00 98.25 205 GLU A CA 1
ATOM 1485 C C . GLU A 1 205 ? -6.160 6.128 2.799 1.00 98.25 205 GLU A C 1
ATOM 1487 O O . GLU A 1 205 ? -7.203 5.487 2.692 1.00 98.25 205 GLU A O 1
ATOM 1492 N N . LEU A 1 206 ? -5.269 5.831 3.746 1.00 97.81 206 LEU A N 1
ATOM 1493 C CA . LEU A 1 206 ? -5.600 4.945 4.864 1.00 97.81 206 LEU A CA 1
ATOM 1494 C C . LEU A 1 206 ? -6.569 5.647 5.813 1.00 97.81 206 LEU A C 1
ATOM 1496 O O . LEU A 1 206 ? -6.301 6.758 6.280 1.00 97.81 206 LEU A O 1
ATOM 1500 N N . LEU A 1 207 ? -7.664 4.969 6.153 1.00 94.94 207 LEU A N 1
ATOM 1501 C CA . LEU A 1 207 ? -8.643 5.489 7.097 1.00 94.94 207 LEU A CA 1
ATOM 1502 C C . LEU A 1 207 ? -8.280 5.094 8.524 1.00 94.94 207 LEU A C 1
ATOM 1504 O O . LEU A 1 207 ? -8.012 3.927 8.830 1.00 94.94 207 LEU A O 1
ATOM 1508 N N . ALA A 1 208 ? -8.320 6.084 9.416 1.00 92.38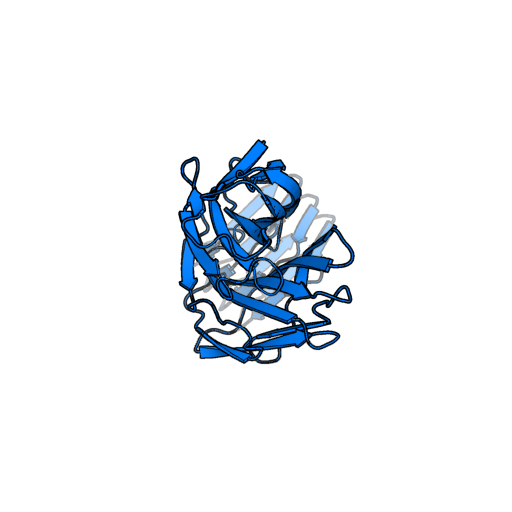 208 ALA A N 1
ATOM 1509 C CA . ALA A 1 208 ? -8.103 5.849 10.830 1.00 92.38 208 ALA A CA 1
ATOM 1510 C C . ALA A 1 208 ? -9.125 4.839 11.364 1.00 92.38 208 ALA A C 1
ATOM 1512 O O . ALA A 1 208 ? -10.304 4.851 10.996 1.00 92.38 208 ALA A O 1
ATOM 1513 N N . ALA A 1 209 ? -8.670 3.975 12.262 1.00 88.12 209 ALA A N 1
ATOM 1514 C CA . ALA A 1 209 ? -9.535 3.083 13.000 1.00 88.12 209 ALA A CA 1
ATOM 1515 C C . ALA A 1 209 ? -10.593 3.906 13.739 1.00 88.12 209 ALA A C 1
ATOM 1517 O O . ALA A 1 209 ? -10.293 4.922 14.371 1.00 88.12 209 ALA A O 1
ATOM 1518 N N . SER A 1 210 ? -11.843 3.457 13.667 1.00 73.25 210 SER A N 1
ATOM 1519 C CA . SER A 1 210 ? -12.916 4.039 14.462 1.00 73.25 210 SER A CA 1
ATOM 1520 C C . SER A 1 210 ? -12.532 3.963 15.939 1.00 73.25 210 SER A C 1
ATOM 1522 O O . SER A 1 210 ? -12.289 2.864 16.450 1.00 73.25 210 SER A O 1
ATOM 1524 N N . SER A 1 211 ? -12.508 5.100 16.634 1.00 58.78 211 SER A N 1
ATOM 1525 C CA . SER A 1 211 ? -12.445 5.115 18.092 1.00 58.78 211 SER A CA 1
ATOM 1526 C C . SER A 1 211 ? -13.662 4.359 18.609 1.00 58.78 211 SER A C 1
ATOM 1528 O O . SER A 1 211 ? -14.788 4.848 18.527 1.00 58.78 211 SER A O 1
ATOM 1530 N N . GLY A 1 212 ? -13.448 3.135 19.082 1.00 52.72 212 GLY A N 1
ATOM 1531 C CA . GLY A 1 212 ? -14.488 2.371 19.743 1.00 52.72 212 GLY A CA 1
ATOM 1532 C C . GLY A 1 212 ? -15.098 3.197 20.869 1.00 52.72 212 GLY A C 1
ATOM 1533 O O . GLY A 1 212 ? -14.374 3.792 21.670 1.00 52.72 212 GLY A O 1
ATOM 1534 N N . VAL A 1 213 ? -16.424 3.264 20.935 1.00 51.16 213 VAL A N 1
ATOM 1535 C CA . VAL A 1 213 ? -17.081 3.834 22.111 1.00 51.16 213 VAL A CA 1
ATOM 1536 C C . VAL A 1 213 ? -16.958 2.792 23.220 1.00 51.16 213 VAL A C 1
ATOM 1538 O O . VAL A 1 213 ? -17.572 1.733 23.143 1.00 51.16 213 VAL A O 1
ATOM 1541 N N . SER A 1 214 ? -16.136 3.058 24.234 1.00 49.44 214 SER A N 1
ATOM 1542 C CA . SER A 1 214 ? -16.107 2.232 25.443 1.00 49.44 214 SER A CA 1
ATOM 1543 C C . SER A 1 214 ? -17.113 2.784 26.442 1.00 49.44 214 SER A C 1
ATOM 1545 O O . SER A 1 214 ? -17.005 3.937 26.868 1.00 49.44 214 SER A O 1
ATOM 1547 N N . ILE A 1 215 ? -18.104 1.971 26.797 1.00 52.03 215 ILE A N 1
ATOM 1548 C CA . ILE A 1 215 ? -19.101 2.309 27.811 1.00 52.03 215 ILE A CA 1
ATOM 1549 C C . ILE A 1 215 ? -18.893 1.359 28.993 1.00 52.03 215 ILE A C 1
ATOM 1551 O O . ILE A 1 215 ? -19.296 0.199 28.942 1.00 52.03 215 ILE A O 1
ATOM 1555 N N . ALA A 1 216 ? -18.261 1.846 30.063 1.00 51.66 216 ALA A N 1
ATOM 1556 C CA . ALA A 1 216 ? -18.071 1.079 31.293 1.00 51.66 216 ALA A CA 1
ATOM 1557 C C . ALA A 1 216 ? -19.197 1.376 32.299 1.00 51.66 216 ALA A C 1
ATOM 1559 O O . ALA A 1 216 ? -19.253 2.460 32.883 1.00 51.66 216 ALA A O 1
ATOM 1560 N N . CYS A 1 217 ? -20.076 0.399 32.534 1.00 54.19 217 CYS A N 1
ATOM 1561 C CA . CYS A 1 217 ? -21.202 0.489 33.472 1.00 54.19 217 CYS A CA 1
ATOM 1562 C C . CYS A 1 217 ? -20.918 -0.368 34.717 1.00 54.19 217 CYS A C 1
ATOM 1564 O O . CYS A 1 217 ? -21.598 -1.365 34.960 1.00 54.19 217 CYS A O 1
ATOM 1566 N N . ASN A 1 218 ? -19.882 -0.036 35.493 1.00 49.50 218 ASN A N 1
ATOM 1567 C CA . ASN A 1 218 ? -19.414 -0.937 36.556 1.00 49.50 218 ASN A CA 1
ATOM 1568 C C . ASN A 1 218 ? -20.390 -1.027 37.752 1.00 49.50 218 ASN A C 1
ATOM 1570 O O . ASN A 1 218 ? -20.565 -2.108 38.300 1.00 49.50 218 ASN A O 1
ATOM 1574 N N . VAL A 1 219 ? -21.056 0.076 38.135 1.00 44.84 219 VAL A N 1
ATOM 1575 C CA . VAL A 1 219 ? -22.115 0.114 39.171 1.00 44.84 219 VAL A CA 1
ATOM 1576 C C . VAL A 1 219 ? -23.091 1.264 38.864 1.00 44.84 219 VAL A C 1
ATOM 1578 O O . VAL A 1 219 ? -22.920 2.384 39.340 1.00 44.84 219 VAL A O 1
ATOM 1581 N N . GLY A 1 220 ? -24.093 1.025 38.015 1.00 54.06 220 GLY A N 1
ATOM 1582 C CA . GLY A 1 220 ? -25.096 2.039 37.669 1.00 54.06 220 GLY A CA 1
ATOM 1583 C C . GLY A 1 220 ? -25.944 1.683 36.450 1.00 54.06 220 GLY A C 1
ATOM 1584 O O . GLY A 1 220 ? -25.660 0.718 35.740 1.00 54.06 220 GLY A O 1
ATOM 1585 N N . THR A 1 221 ? -26.988 2.477 36.215 1.00 60.94 221 THR A N 1
ATOM 1586 C CA . THR A 1 221 ? -27.809 2.397 35.001 1.00 60.94 221 THR A CA 1
ATOM 1587 C C . THR A 1 221 ? -27.397 3.512 34.050 1.00 60.94 221 THR A C 1
ATOM 1589 O O . THR A 1 221 ? -27.517 4.685 34.403 1.00 60.94 221 THR A O 1
ATOM 1592 N N . LEU A 1 222 ? -26.955 3.160 32.844 1.00 55.62 222 LEU A N 1
ATOM 1593 C CA . LEU A 1 222 ? -26.848 4.110 31.740 1.00 55.62 222 LEU A CA 1
ATOM 1594 C C . LEU A 1 222 ? -28.079 3.947 30.846 1.00 55.62 222 LEU A C 1
ATOM 1596 O O . LEU A 1 222 ? -28.231 2.929 30.169 1.00 55.62 222 LEU A O 1
ATOM 1600 N N . THR A 1 223 ? -28.952 4.953 30.849 1.00 64.19 223 THR A N 1
ATOM 1601 C CA . THR A 1 223 ? -30.129 5.003 29.974 1.00 64.19 223 THR A CA 1
ATOM 1602 C C . THR A 1 223 ? -29.905 6.045 28.887 1.00 64.19 223 THR A C 1
ATOM 1604 O O . THR A 1 223 ? -29.780 7.230 29.194 1.00 64.19 223 THR A O 1
ATOM 1607 N N . LEU A 1 224 ? -29.889 5.628 27.621 1.00 58.97 224 LEU A N 1
ATOM 1608 C CA . LEU A 1 224 ? -29.915 6.548 26.481 1.00 58.97 224 LEU A CA 1
ATOM 1609 C C . LEU A 1 224 ? -31.373 6.731 26.041 1.00 58.97 224 LEU A C 1
ATOM 1611 O O . LEU A 1 224 ? -32.010 5.761 25.623 1.00 58.97 224 LEU A O 1
ATOM 1615 N N . THR A 1 225 ? -31.906 7.953 26.163 1.00 56.03 225 THR A N 1
ATOM 1616 C CA . THR A 1 225 ? -33.286 8.298 25.782 1.00 56.03 225 THR A CA 1
ATOM 1617 C C . THR A 1 225 ? -33.336 9.298 24.624 1.00 56.03 225 THR A C 1
ATOM 1619 O O . THR A 1 225 ? -32.493 10.187 24.528 1.00 56.03 225 THR A O 1
ATOM 1622 N N . GLY A 1 226 ? -34.315 9.166 23.723 1.00 50.66 226 GLY A N 1
ATOM 1623 C CA . GLY A 1 226 ? -34.499 10.082 22.584 1.00 50.66 226 GLY A CA 1
ATOM 1624 C C . GLY A 1 226 ? -35.372 9.496 21.470 1.00 50.66 226 GLY A C 1
ATOM 1625 O O . GLY A 1 226 ? -35.793 8.347 21.549 1.00 50.66 226 GLY A O 1
ATOM 1626 N N . GLN A 1 227 ? -35.658 10.262 20.407 1.00 48.69 227 GLN A N 1
ATOM 1627 C CA . GLN A 1 227 ? -36.424 9.755 19.251 1.00 48.69 227 GLN A CA 1
ATOM 1628 C C . GLN A 1 227 ? -35.729 8.545 18.590 1.00 48.69 227 GLN A C 1
ATOM 1630 O O . GLN A 1 227 ? -36.401 7.601 18.178 1.00 48.69 227 GLN A O 1
ATOM 1635 N N . GLN A 1 228 ? -34.392 8.548 18.572 1.00 53.84 228 GLN A N 1
ATOM 1636 C CA . GLN A 1 228 ? -33.531 7.479 18.072 1.00 53.84 228 GLN A CA 1
ATOM 1637 C C . GLN A 1 228 ? -32.380 7.271 19.072 1.00 53.84 228 GLN A C 1
ATOM 1639 O O . GLN A 1 228 ? -31.577 8.178 19.281 1.00 53.84 228 GLN A O 1
ATOM 1644 N N . ALA A 1 229 ? -32.321 6.106 19.719 1.00 54.38 229 ALA A N 1
ATOM 1645 C CA . ALA A 1 229 ? -31.252 5.732 20.649 1.00 54.38 229 ALA A CA 1
ATOM 1646 C C . ALA A 1 229 ? -30.441 4.589 20.024 1.00 54.38 229 ALA A C 1
ATOM 1648 O O . ALA A 1 229 ? -30.924 3.461 19.934 1.00 54.38 229 ALA A O 1
ATOM 1649 N N . ALA A 1 230 ? -29.227 4.876 19.552 1.00 59.31 230 ALA A N 1
ATOM 1650 C CA . ALA A 1 230 ? -28.424 3.909 18.811 1.00 59.31 230 ALA A CA 1
ATOM 1651 C C . ALA A 1 230 ? -26.981 3.824 19.313 1.00 59.31 230 ALA A C 1
ATOM 1653 O O . ALA A 1 230 ? -26.370 4.832 19.669 1.00 59.31 230 ALA A O 1
ATOM 1654 N N . VAL A 1 231 ? -26.435 2.610 19.277 1.00 59.75 231 VAL A N 1
ATOM 1655 C CA . VAL A 1 231 ? -24.996 2.344 19.361 1.00 59.75 231 VAL A CA 1
ATOM 1656 C C . VAL A 1 231 ? -24.506 2.119 17.930 1.00 59.75 231 VAL A C 1
ATOM 1658 O O . VAL A 1 231 ? -24.916 1.163 17.270 1.00 59.75 231 VAL A O 1
ATOM 1661 N N . ALA A 1 232 ? -23.706 3.064 17.437 1.00 52.31 232 ALA A N 1
ATOM 1662 C CA . ALA A 1 232 ? -23.291 3.187 16.039 1.00 52.31 232 ALA A CA 1
ATOM 1663 C C . ALA A 1 232 ? -21.864 2.622 15.798 1.00 52.31 232 ALA A C 1
ATOM 1665 O O . ALA A 1 232 ? -21.182 2.295 16.772 1.00 52.31 232 ALA A O 1
ATOM 1666 N N . PRO A 1 233 ? -21.412 2.486 14.531 1.00 45.91 233 PRO A N 1
ATOM 1667 C CA . PRO A 1 233 ? -20.233 1.699 14.159 1.00 45.91 233 PRO A CA 1
ATOM 1668 C C . PRO A 1 233 ? -18.927 2.095 14.863 1.00 45.91 233 PRO A C 1
ATO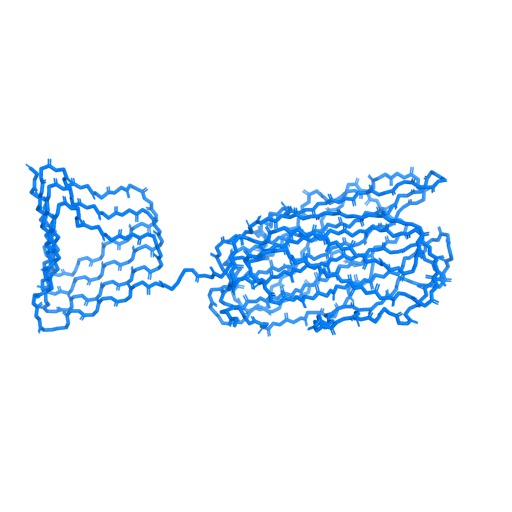M 1670 O O . PRO A 1 233 ? -18.569 3.269 14.947 1.00 45.91 233 PRO A O 1
ATOM 1673 N N . GLY A 1 234 ? -18.199 1.073 15.311 1.00 53.75 234 GLY A N 1
ATOM 1674 C CA . GLY A 1 234 ? -16.864 1.120 15.905 1.00 53.75 234 GLY A CA 1
ATOM 1675 C C . GLY A 1 234 ? -16.605 -0.137 16.743 1.00 53.75 234 GLY A C 1
ATOM 1676 O O . GLY A 1 234 ? -17.522 -0.938 16.933 1.00 53.75 234 GLY A O 1
ATOM 1677 N N . ALA A 1 235 ? -15.385 -0.332 17.258 1.00 48.53 235 ALA A N 1
ATOM 1678 C CA . ALA A 1 235 ? -15.107 -1.369 18.260 1.00 48.53 235 ALA A CA 1
ATOM 1679 C C . ALA A 1 235 ? -15.774 -0.998 19.599 1.00 48.53 235 ALA A C 1
ATOM 1681 O O . ALA A 1 235 ? -15.120 -0.542 20.533 1.00 48.53 235 ALA A O 1
ATOM 1682 N N . VAL A 1 236 ? -17.102 -1.080 19.671 1.00 49.78 236 VAL A N 1
ATOM 1683 C CA . VAL A 1 236 ? -17.844 -0.761 20.891 1.00 49.78 236 VAL A CA 1
ATOM 1684 C C . VAL A 1 236 ? -17.687 -1.930 21.853 1.00 49.78 236 VAL A C 1
ATOM 1686 O O . VAL A 1 236 ? -18.175 -3.030 21.586 1.00 49.78 236 VAL A O 1
ATOM 1689 N N . SER A 1 237 ? -17.005 -1.676 22.967 1.00 53.59 237 SER A N 1
ATOM 1690 C CA . SER A 1 237 ? -16.953 -2.586 24.107 1.00 53.59 237 SER A CA 1
ATOM 1691 C C . SER A 1 237 ? -17.838 -2.024 25.210 1.00 53.59 237 SER A C 1
ATOM 1693 O O . SER A 1 237 ? -17.616 -0.906 25.687 1.00 53.59 237 SER A O 1
ATOM 1695 N N . VAL A 1 238 ? -18.857 -2.787 25.595 1.00 53.22 238 VAL A N 1
ATOM 1696 C CA . VAL A 1 238 ? -19.673 -2.488 26.774 1.00 53.22 238 VAL A CA 1
ATOM 1697 C C . VAL A 1 238 ? -19.373 -3.546 27.822 1.00 53.22 238 VAL A C 1
ATOM 1699 O O . VAL A 1 238 ? -19.728 -4.711 27.641 1.00 53.22 238 VAL A O 1
ATOM 1702 N N . ASP A 1 239 ? -18.746 -3.128 28.918 1.00 54.50 239 ASP A N 1
ATOM 1703 C CA . ASP A 1 239 ? -18.570 -3.960 30.107 1.00 54.50 239 ASP A CA 1
ATOM 1704 C C . ASP A 1 239 ? -19.576 -3.502 31.167 1.00 54.50 239 ASP A C 1
ATOM 1706 O O . ASP A 1 239 ? -19.434 -2.433 31.777 1.00 54.50 239 ASP A O 1
ATOM 1710 N N . ALA A 1 240 ? -20.640 -4.288 31.343 1.00 53.53 240 ALA A N 1
ATOM 1711 C CA . ALA A 1 240 ? -21.579 -4.114 32.444 1.00 53.53 240 ALA A CA 1
ATOM 1712 C C . ALA A 1 240 ? -21.407 -5.288 33.410 1.00 53.53 240 ALA A C 1
ATOM 1714 O O . ALA A 1 240 ? -22.133 -6.289 33.387 1.00 53.53 240 ALA A O 1
ATOM 1715 N N . SER A 1 241 ? -20.392 -5.165 34.262 1.00 53.34 241 SER A N 1
ATOM 1716 C CA . SER A 1 241 ? -20.096 -6.170 35.273 1.00 53.34 241 SER A CA 1
ATOM 1717 C C . SER A 1 241 ? -21.241 -6.294 36.293 1.00 53.34 241 SER A C 1
ATOM 1719 O O . SER A 1 241 ? -21.640 -7.418 36.571 1.00 53.34 241 SER A O 1
ATOM 1721 N N . VAL A 1 242 ? -21.824 -5.180 36.778 1.00 49.50 242 VAL A N 1
ATOM 1722 C CA . VAL A 1 242 ? -22.954 -5.144 37.749 1.00 49.50 242 VAL A CA 1
ATOM 1723 C C . VAL A 1 242 ? -24.055 -4.116 37.378 1.00 49.50 242 VAL A C 1
ATOM 1725 O O . VAL A 1 242 ? -25.010 -3.925 38.127 1.00 49.50 242 VAL A O 1
ATOM 1728 N N . GLY A 1 243 ? -23.940 -3.412 36.243 1.00 56.62 243 GLY A N 1
ATOM 1729 C CA . GLY A 1 243 ? -24.853 -2.331 35.822 1.00 56.62 243 GLY A CA 1
ATOM 1730 C C . GLY A 1 243 ? -25.887 -2.701 34.746 1.00 56.62 243 GLY A C 1
ATOM 1731 O O . GLY A 1 243 ? -25.822 -3.766 34.137 1.00 56.62 243 GLY A O 1
ATOM 1732 N N . ASN A 1 244 ? -26.825 -1.789 34.466 1.00 62.22 244 ASN A N 1
ATOM 1733 C CA . ASN A 1 244 ? -27.813 -1.928 33.386 1.00 62.22 244 ASN A CA 1
ATOM 1734 C C . ASN A 1 244 ? -27.503 -0.952 32.237 1.00 62.22 244 ASN A C 1
ATOM 1736 O O . ASN A 1 244 ? -27.323 0.243 32.477 1.00 62.22 244 ASN A O 1
ATOM 1740 N N . LEU A 1 245 ? -27.510 -1.434 30.991 1.00 65.25 245 LEU A N 1
ATOM 1741 C CA . LEU A 1 245 ? -27.526 -0.596 29.787 1.00 65.25 245 LEU A CA 1
ATOM 1742 C C . LEU A 1 245 ? -28.930 -0.639 29.173 1.00 65.25 245 LEU A C 1
ATOM 1744 O O . LEU A 1 245 ? -29.389 -1.701 28.754 1.00 65.25 245 LEU A O 1
ATOM 1748 N N . ALA A 1 246 ? -29.609 0.508 29.117 1.00 69.81 246 ALA A N 1
ATOM 1749 C CA . ALA A 1 246 ? -30.944 0.631 28.538 1.00 69.81 246 ALA A CA 1
ATOM 1750 C C . ALA A 1 246 ? -30.956 1.633 27.372 1.00 69.81 246 ALA A C 1
ATOM 1752 O O . ALA A 1 246 ? -30.618 2.805 27.537 1.00 69.81 246 ALA A O 1
ATOM 1753 N N . LEU A 1 247 ? -31.381 1.181 26.195 1.00 64.56 247 LEU A N 1
ATOM 1754 C CA . LEU A 1 247 ? -31.636 2.015 25.021 1.00 64.56 247 LEU A CA 1
ATOM 1755 C C . LEU A 1 247 ? -33.152 2.202 24.907 1.00 64.56 247 LEU A C 1
ATOM 1757 O O . LEU A 1 247 ? -33.855 1.226 24.655 1.00 64.56 247 LEU A O 1
ATOM 1761 N N . ALA A 1 248 ? -33.658 3.418 25.128 1.00 61.78 248 ALA A N 1
ATOM 1762 C CA . ALA A 1 248 ? -35.094 3.705 25.163 1.00 61.78 248 ALA A CA 1
ATOM 1763 C C . ALA A 1 248 ? -35.478 4.842 24.194 1.00 61.78 248 ALA A C 1
ATOM 1765 O O . ALA A 1 248 ? -35.232 6.015 24.469 1.00 61.78 248 ALA A O 1
ATOM 1766 N N . GLY A 1 249 ? -36.101 4.517 23.058 1.00 59.59 249 GLY A N 1
ATOM 1767 C CA . GLY A 1 249 ? -36.505 5.498 22.036 1.00 59.59 249 GLY A CA 1
ATOM 1768 C C . GLY A 1 249 ? -37.613 4.994 21.110 1.00 59.59 249 GLY A C 1
ATOM 1769 O O . GLY A 1 249 ? -38.103 3.891 21.304 1.00 59.59 249 GLY A O 1
ATOM 1770 N N . GLN A 1 250 ? -38.050 5.758 20.095 1.00 56.34 250 GLN A N 1
ATOM 1771 C CA . GLN A 1 250 ? -38.977 5.194 19.084 1.00 56.34 250 GLN A CA 1
ATOM 1772 C C . GLN A 1 250 ? -38.271 4.143 18.219 1.00 56.34 250 GLN A C 1
ATOM 1774 O O . GLN A 1 250 ? -38.879 3.142 17.851 1.00 56.34 250 GLN A O 1
ATOM 1779 N N . GLN A 1 251 ? -36.974 4.334 17.973 1.00 53.88 251 GLN A N 1
ATOM 1780 C CA . GLN A 1 251 ? -36.093 3.370 17.326 1.00 53.88 251 GLN A CA 1
ATOM 1781 C C . GLN A 1 251 ? -34.870 3.125 18.222 1.00 53.88 251 GLN A C 1
ATOM 1783 O O . GLN A 1 251 ? -34.159 4.074 18.567 1.00 53.88 251 GLN A O 1
ATOM 1788 N N . ALA A 1 252 ? -34.646 1.868 18.614 1.00 57.41 252 ALA A N 1
ATOM 1789 C CA . ALA A 1 252 ? -33.541 1.440 19.471 1.00 57.41 252 ALA A CA 1
ATOM 1790 C C . ALA A 1 252 ? -32.705 0.384 18.734 1.00 57.41 252 ALA A C 1
ATOM 1792 O O . ALA A 1 252 ? -33.199 -0.708 18.453 1.00 57.41 252 ALA A O 1
ATOM 1793 N N . ALA A 1 253 ? -31.457 0.699 18.379 1.00 61.78 253 ALA A N 1
ATOM 1794 C CA . ALA A 1 253 ? -30.668 -0.174 17.508 1.00 61.78 253 ALA A CA 1
ATOM 1795 C C . ALA A 1 253 ? -29.201 -0.316 17.925 1.00 61.78 253 ALA A C 1
ATOM 1797 O O . ALA A 1 253 ? -28.557 0.645 18.350 1.00 61.78 253 ALA A O 1
ATOM 1798 N N . ILE A 1 254 ? -28.665 -1.519 17.722 1.00 61.84 254 ILE A N 1
ATOM 1799 C CA . ILE A 1 254 ? -27.223 -1.788 17.692 1.00 61.84 254 ILE A CA 1
ATOM 1800 C C . ILE A 1 254 ? -26.866 -2.092 16.234 1.00 61.84 254 ILE A C 1
ATOM 1802 O O . ILE A 1 254 ? -27.404 -3.036 15.647 1.00 61.84 254 ILE A O 1
ATOM 1806 N N . VAL A 1 255 ? -26.018 -1.249 15.640 1.00 55.59 255 VAL A N 1
ATOM 1807 C CA . VAL A 1 255 ? -25.711 -1.229 14.196 1.00 55.59 255 VAL A CA 1
ATOM 1808 C C . VAL A 1 255 ? -24.262 -1.709 13.956 1.00 55.59 255 VAL A C 1
ATOM 1810 O O . VAL A 1 255 ? -23.414 -1.459 14.812 1.00 55.59 255 VAL A O 1
ATOM 1813 N N . PRO A 1 256 ? -23.944 -2.420 12.848 1.00 48.25 256 PRO A N 1
ATOM 1814 C CA . PRO A 1 256 ? -22.756 -3.283 12.775 1.00 48.25 256 PRO A CA 1
ATOM 1815 C C . PRO A 1 256 ? -21.372 -2.606 12.863 1.00 48.25 256 PRO A C 1
ATOM 1817 O O . PRO A 1 256 ? -21.116 -1.571 12.253 1.00 48.25 256 PRO A O 1
ATOM 1820 N N . GLY A 1 257 ? -20.478 -3.310 13.571 1.00 53.50 257 GLY A N 1
ATOM 1821 C CA . GLY A 1 257 ? -19.022 -3.182 13.755 1.00 53.50 257 GLY A CA 1
ATOM 1822 C C . GLY A 1 257 ? -18.534 -4.417 14.551 1.00 53.50 257 GLY A C 1
ATOM 1823 O O . GLY A 1 257 ? -19.348 -5.304 14.819 1.00 53.50 257 GLY A O 1
ATOM 1824 N N . ALA A 1 258 ? -17.258 -4.509 14.956 1.00 51.00 258 ALA A N 1
ATOM 1825 C CA . ALA A 1 258 ? -16.814 -5.511 15.942 1.00 51.00 258 ALA A CA 1
ATOM 1826 C C . ALA A 1 258 ? -17.325 -5.113 17.340 1.00 51.00 258 ALA A C 1
ATOM 1828 O O . ALA A 1 258 ? -16.622 -4.462 18.111 1.00 51.00 258 ALA A O 1
ATOM 1829 N N . VAL A 1 259 ? -18.588 -5.426 17.634 1.00 52.75 259 VAL A N 1
ATOM 1830 C CA . VAL A 1 259 ? -19.252 -5.041 18.886 1.00 52.75 259 VAL A CA 1
ATOM 1831 C C . VAL A 1 259 ? -19.164 -6.202 19.871 1.00 52.75 259 VAL A C 1
ATOM 1833 O O . VAL A 1 259 ? -19.700 -7.281 19.612 1.00 52.75 259 VAL A O 1
ATOM 1836 N N . GLY A 1 260 ? -18.502 -5.976 21.006 1.00 54.59 260 GLY A N 1
ATOM 1837 C CA . GLY A 1 260 ? -18.419 -6.921 22.118 1.00 54.59 260 GLY A CA 1
ATOM 1838 C C . GLY A 1 260 ? -19.205 -6.397 23.315 1.00 54.59 260 GLY A C 1
ATOM 1839 O O . GLY A 1 260 ? -18.860 -5.358 23.872 1.00 54.59 260 GLY A O 1
ATOM 1840 N N . ILE A 1 261 ? -20.256 -7.102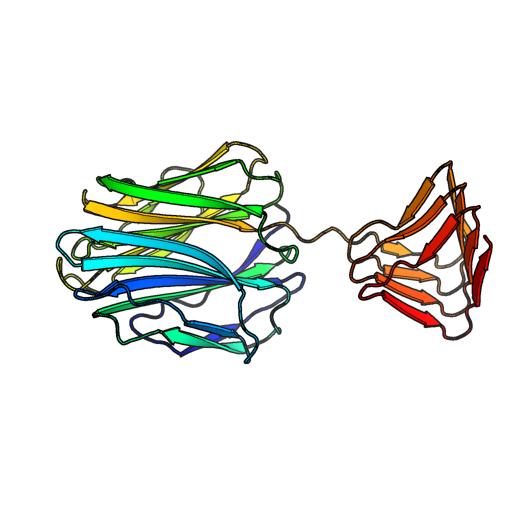 23.727 1.00 56.44 261 ILE A N 1
ATOM 1841 C CA . ILE A 1 261 ? -21.005 -6.767 24.946 1.00 56.44 261 ILE A CA 1
ATOM 1842 C C . ILE A 1 261 ? -20.806 -7.898 25.946 1.00 56.44 261 ILE A C 1
ATOM 1844 O O . ILE A 1 261 ? -21.286 -9.013 25.732 1.00 56.44 261 ILE A O 1
ATOM 1848 N N . ALA A 1 262 ? -20.092 -7.612 27.031 1.00 56.66 262 ALA A N 1
ATOM 1849 C CA . ALA A 1 262 ? -19.877 -8.544 28.127 1.00 56.66 262 ALA A CA 1
ATOM 1850 C C . ALA A 1 262 ? -20.771 -8.148 29.310 1.00 56.66 262 ALA A C 1
ATOM 1852 O O . ALA A 1 262 ? -20.658 -7.050 29.858 1.00 56.66 262 ALA A O 1
ATOM 1853 N N . LEU A 1 263 ? -21.677 -9.048 29.698 1.00 55.16 263 LEU A N 1
ATOM 1854 C CA . LEU A 1 263 ? -22.551 -8.881 30.858 1.00 55.16 263 LEU A CA 1
ATOM 1855 C C . LEU A 1 263 ? -22.204 -9.942 31.901 1.00 55.16 263 LEU A C 1
ATOM 1857 O O . LEU A 1 263 ? -22.438 -11.136 31.681 1.00 55.16 263 LEU A O 1
ATOM 1861 N N . ASN A 1 264 ? -21.673 -9.518 33.052 1.00 57.38 264 ASN A N 1
ATOM 1862 C CA . ASN A 1 264 ? -21.412 -10.444 34.153 1.00 57.38 264 ASN A CA 1
ATOM 1863 C C . ASN A 1 264 ? -22.706 -10.692 34.955 1.00 57.38 264 ASN A C 1
ATOM 1865 O O . ASN A 1 264 ? -23.292 -11.760 34.789 1.00 57.38 264 ASN A O 1
ATOM 1869 N N . THR A 1 265 ? -23.222 -9.707 35.708 1.00 54.94 265 THR A N 1
ATOM 1870 C CA . THR A 1 265 ? -24.555 -9.722 36.373 1.00 54.94 265 THR A CA 1
ATOM 1871 C C . THR A 1 265 ? -25.529 -8.641 35.858 1.00 54.94 265 THR A C 1
ATOM 1873 O O . THR A 1 265 ? -26.624 -8.491 36.398 1.00 54.94 265 THR A O 1
ATOM 1876 N N . GLY A 1 266 ? -25.158 -7.881 34.820 1.00 61.47 266 GLY A N 1
ATOM 1877 C CA . GLY A 1 266 ? -25.935 -6.754 34.280 1.00 61.47 266 GLY A CA 1
ATOM 1878 C C . GLY A 1 266 ? -27.084 -7.104 33.317 1.00 61.47 266 GLY A C 1
ATOM 1879 O O . GLY A 1 266 ? -27.217 -8.235 32.851 1.00 61.47 266 GLY A O 1
ATOM 1880 N N . THR A 1 267 ? -27.918 -6.114 32.975 1.00 65.06 267 THR A N 1
ATOM 1881 C CA . THR A 1 267 ? -28.994 -6.241 31.962 1.00 65.06 267 THR A CA 1
ATOM 1882 C C . THR A 1 267 ? -28.725 -5.350 30.747 1.00 65.06 267 THR A C 1
ATOM 1884 O O . THR A 1 267 ? -28.437 -4.166 30.918 1.00 65.06 267 THR A O 1
ATOM 1887 N N . LEU A 1 268 ? -28.896 -5.883 29.532 1.00 68.00 268 LEU A N 1
ATOM 1888 C CA . LEU A 1 268 ? -29.036 -5.098 28.299 1.00 68.00 268 LEU A CA 1
ATOM 1889 C C . LEU A 1 268 ? -30.515 -5.048 27.904 1.00 68.00 268 LEU A C 1
ATOM 1891 O O . LEU A 1 268 ? -31.104 -6.083 27.595 1.00 68.00 268 LEU A O 1
ATOM 1895 N N . ALA A 1 269 ? -31.106 -3.854 27.905 1.00 71.50 269 ALA A N 1
ATOM 1896 C CA . ALA A 1 269 ? -32.495 -3.626 27.519 1.00 71.50 269 ALA A CA 1
ATOM 1897 C C . ALA A 1 269 ? -32.584 -2.715 26.285 1.00 71.50 269 ALA A C 1
ATOM 1899 O O . ALA A 1 269 ? -32.110 -1.581 26.301 1.00 71.50 269 ALA A O 1
ATOM 1900 N N . LEU A 1 270 ? -33.229 -3.198 25.229 1.00 65.75 270 LEU A N 1
ATOM 1901 C CA . LEU A 1 270 ? -33.610 -2.423 24.048 1.00 65.75 270 LEU A CA 1
ATOM 1902 C C . LEU A 1 270 ? -35.127 -2.226 24.098 1.00 65.75 270 LEU A C 1
ATOM 1904 O O . LEU A 1 270 ? -35.868 -3.201 23.973 1.00 65.75 270 LEU A O 1
ATOM 1908 N N . ALA A 1 271 ? -35.580 -0.992 24.312 1.00 64.62 271 ALA A N 1
ATOM 1909 C CA . ALA A 1 271 ? -36.990 -0.635 24.419 1.00 64.62 271 ALA A CA 1
ATOM 1910 C C . ALA A 1 271 ? -37.351 0.440 23.382 1.00 64.62 271 ALA A C 1
ATOM 1912 O O . ALA A 1 271 ? -36.855 1.566 23.433 1.00 64.62 271 ALA A O 1
ATOM 1913 N N . GLY A 1 272 ? -38.222 0.109 22.434 1.00 61.41 272 GLY A N 1
ATOM 1914 C CA . GLY A 1 272 ? -38.692 1.065 21.433 1.00 61.41 272 GLY A CA 1
ATOM 1915 C C . GLY A 1 272 ? -39.514 0.424 20.330 1.00 61.41 272 GLY A C 1
ATOM 1916 O O . GLY A 1 272 ? -39.276 -0.732 20.022 1.00 61.41 272 GLY A O 1
ATOM 1917 N N . GLN A 1 273 ? -40.417 1.183 19.693 1.00 58.84 273 GLN A N 1
ATOM 1918 C CA . GLN A 1 273 ? -41.345 0.683 18.652 1.00 58.84 273 GLN A CA 1
ATOM 1919 C C . GLN A 1 273 ? -40.640 -0.100 17.528 1.00 58.84 273 GLN A C 1
ATOM 1921 O O . GLN A 1 273 ? -41.245 -0.950 16.879 1.00 58.84 273 GLN A O 1
ATOM 1926 N N . GLN A 1 274 ? -39.357 0.184 17.290 1.00 58.97 274 GLN A N 1
ATOM 1927 C CA . GLN A 1 274 ? -38.481 -0.628 16.460 1.00 58.97 274 GLN A CA 1
ATOM 1928 C C . GLN A 1 274 ? -37.159 -0.905 17.196 1.00 58.97 274 GLN A C 1
ATOM 1930 O O . GLN A 1 274 ? -36.219 -0.109 17.126 1.00 58.97 274 GLN A O 1
ATOM 1935 N N . ALA A 1 275 ? -37.103 -2.032 17.912 1.00 57.12 275 ALA A N 1
ATOM 1936 C CA . ALA A 1 275 ? -35.909 -2.548 18.580 1.00 57.12 275 ALA A CA 1
ATOM 1937 C C . ALA A 1 275 ? -35.198 -3.594 17.700 1.00 57.12 275 ALA A C 1
ATOM 1939 O O . ALA A 1 275 ? -35.802 -4.604 17.337 1.00 57.12 275 ALA A O 1
ATOM 1940 N N . ALA A 1 276 ? -33.925 -3.377 17.353 1.00 62.25 276 ALA A N 1
ATOM 1941 C CA . ALA A 1 276 ? -33.178 -4.298 16.491 1.00 62.25 276 ALA A CA 1
ATOM 1942 C C . ALA A 1 276 ? -31.700 -4.445 16.884 1.00 62.25 276 ALA A C 1
ATOM 1944 O O . ALA A 1 276 ? -31.006 -3.473 17.178 1.00 62.25 276 ALA A O 1
ATOM 1945 N N . ILE A 1 277 ? -31.201 -5.678 16.799 1.00 61.91 277 ILE A N 1
ATOM 1946 C CA . ILE A 1 277 ? -29.769 -5.976 16.718 1.00 61.91 277 ILE A CA 1
ATOM 1947 C C . ILE A 1 277 ? -29.524 -6.396 15.271 1.00 61.91 277 ILE A C 1
ATOM 1949 O O . ILE A 1 277 ? -30.015 -7.440 14.838 1.00 61.91 277 ILE A O 1
ATOM 1953 N N . VAL A 1 278 ? -28.841 -5.555 14.498 1.00 57.59 278 VAL A N 1
ATOM 1954 C CA . VAL A 1 278 ? -28.606 -5.825 13.074 1.00 57.59 278 VAL A CA 1
ATOM 1955 C C . VAL A 1 278 ? -27.395 -6.764 12.935 1.00 57.59 278 VAL A C 1
ATOM 1957 O O . VAL A 1 278 ? -26.373 -6.504 13.573 1.00 57.59 278 VAL A O 1
ATOM 1960 N N . PRO A 1 279 ? -27.465 -7.847 12.135 1.00 42.25 279 PRO A N 1
ATOM 1961 C CA . PRO A 1 279 ? -26.374 -8.819 12.037 1.00 42.25 279 PRO A CA 1
ATOM 1962 C C . PRO A 1 279 ? -25.047 -8.222 11.528 1.00 42.25 279 PRO A C 1
ATOM 1964 O O . PRO A 1 279 ? -25.016 -7.507 10.529 1.00 42.25 279 PRO A O 1
ATOM 1967 N N . GLY A 1 280 ? -23.954 -8.574 12.213 1.00 55.38 280 GLY A N 1
ATOM 1968 C CA . GLY A 1 280 ? -22.543 -8.254 11.946 1.00 55.38 280 GLY A CA 1
ATOM 1969 C C . GLY A 1 280 ? -21.643 -9.106 12.863 1.00 55.38 280 GLY A C 1
ATOM 1970 O O . GLY A 1 280 ? -22.146 -10.052 13.470 1.00 55.38 280 GLY A O 1
ATOM 1971 N N . ALA A 1 281 ? -20.350 -8.787 13.025 1.00 49.00 281 ALA A N 1
ATOM 1972 C CA . ALA A 1 281 ? -19.481 -9.426 14.032 1.00 49.00 281 ALA A CA 1
ATOM 1973 C C . ALA A 1 281 ? -19.837 -8.952 15.461 1.00 49.00 281 ALA A C 1
ATOM 1975 O O . ALA A 1 281 ? -19.063 -8.263 16.123 1.00 49.00 281 ALA A O 1
ATOM 1976 N N . VAL A 1 282 ? -21.048 -9.276 15.913 1.00 53.16 282 VAL A N 1
ATOM 1977 C CA . VAL A 1 282 ? -21.574 -8.922 17.233 1.00 53.16 282 VAL A CA 1
ATOM 1978 C C . VAL A 1 282 ? -21.423 -10.128 18.158 1.00 53.16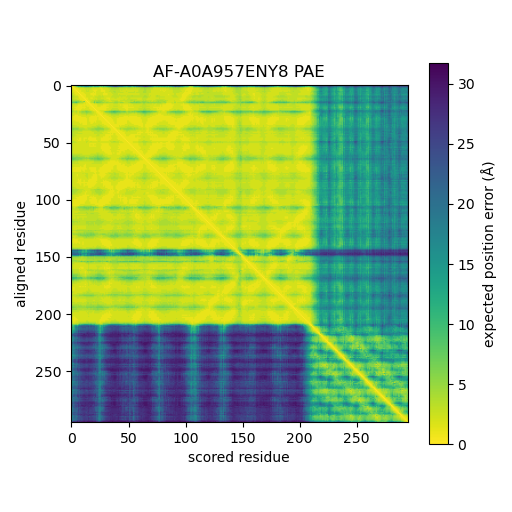 282 VAL A C 1
ATOM 1980 O O . VAL A 1 282 ? -22.051 -11.163 17.939 1.00 53.16 282 VAL A O 1
ATOM 1983 N N . GLY A 1 283 ? -20.601 -9.996 19.197 1.00 54.88 283 GLY A N 1
ATOM 1984 C CA . GLY A 1 283 ? -20.462 -10.984 20.266 1.00 54.88 283 GLY A CA 1
ATOM 1985 C C . GLY A 1 283 ? -21.135 -10.491 21.545 1.00 54.88 283 GLY A C 1
ATOM 1986 O O . GLY A 1 283 ? -20.675 -9.522 22.144 1.00 54.88 283 GLY A O 1
ATOM 1987 N N . ILE A 1 284 ? -22.205 -11.160 21.984 1.00 57.06 284 ILE A N 1
ATOM 1988 C CA . ILE A 1 284 ? -22.819 -10.920 23.300 1.00 57.06 284 ILE A CA 1
ATOM 1989 C C . ILE A 1 284 ? -22.453 -12.093 24.208 1.00 57.06 284 ILE A C 1
ATOM 1991 O O . ILE A 1 284 ? -22.919 -13.212 23.998 1.00 57.06 284 ILE A O 1
ATOM 1995 N N . ALA A 1 285 ? -21.621 -11.842 25.216 1.00 57.47 285 ALA A N 1
ATOM 1996 C CA . ALA A 1 285 ? -21.253 -12.828 26.223 1.00 57.47 285 ALA A CA 1
ATOM 1997 C C . ALA A 1 285 ? -22.050 -12.564 27.508 1.00 57.47 285 ALA A C 1
ATOM 1999 O O . ALA A 1 285 ? -21.858 -11.545 28.173 1.00 57.47 285 ALA A O 1
ATOM 2000 N N . LEU A 1 286 ? -22.952 -13.486 27.853 1.00 52.38 286 LEU A N 1
ATOM 2001 C CA . LEU A 1 286 ? -23.730 -13.466 29.093 1.00 52.38 286 LEU A CA 1
ATOM 2002 C C . LEU A 1 286 ? -23.137 -14.492 30.065 1.00 52.38 286 LEU A C 1
ATOM 2004 O O . LEU A 1 286 ? -23.094 -15.674 29.732 1.00 52.38 286 LEU A O 1
ATOM 2008 N N . ASN A 1 287 ? -22.704 -14.068 31.255 1.00 57.41 287 ASN A N 1
ATOM 2009 C CA . ASN A 1 287 ? -22.388 -15.006 32.340 1.00 57.41 287 ASN A CA 1
ATOM 2010 C C . ASN A 1 287 ? -23.649 -15.292 33.178 1.00 57.41 287 ASN A C 1
ATOM 2012 O O . ASN A 1 287 ? -24.168 -16.404 33.178 1.00 57.41 287 ASN A O 1
ATOM 2016 N N . THR A 1 288 ? -24.200 -14.253 33.817 1.00 57.56 288 THR A N 1
ATOM 2017 C CA . THR A 1 288 ? -25.482 -14.279 34.560 1.00 57.56 288 THR A CA 1
ATOM 2018 C C . THR A 1 288 ? -26.422 -13.115 34.200 1.00 57.56 288 THR A C 1
ATOM 2020 O O . THR A 1 288 ? -27.448 -12.920 34.847 1.00 57.56 288 THR A O 1
ATOM 2023 N N . GLY A 1 289 ? -26.082 -12.327 33.174 1.00 60.25 289 GLY A N 1
ATOM 2024 C CA . GLY A 1 289 ? -26.862 -11.170 32.725 1.00 60.25 289 GLY A CA 1
ATOM 2025 C C . GLY A 1 289 ? -28.091 -11.513 31.873 1.00 60.25 289 GLY A C 1
ATOM 2026 O O . GLY A 1 289 ? -28.223 -12.622 31.361 1.00 60.25 289 GLY A O 1
ATOM 2027 N N . THR A 1 290 ? -28.991 -10.540 31.694 1.00 63.81 290 THR A N 1
ATOM 2028 C CA . THR A 1 290 ? -30.228 -10.689 30.896 1.00 63.81 290 THR A CA 1
ATOM 2029 C C . THR A 1 290 ? -30.194 -9.813 29.642 1.00 63.81 290 THR A C 1
ATOM 2031 O O . THR A 1 290 ? -29.837 -8.638 29.716 1.00 63.81 290 THR A O 1
ATOM 2034 N N . LEU A 1 291 ? -30.614 -10.365 28.498 1.00 67.81 291 LEU A N 1
ATOM 2035 C CA . LEU A 1 291 ? -30.946 -9.606 27.288 1.00 67.81 291 LEU A CA 1
ATOM 2036 C C . LEU A 1 291 ? -32.469 -9.451 27.196 1.00 67.81 291 LEU A C 1
ATOM 2038 O O . LEU A 1 291 ? -33.181 -10.446 27.080 1.00 67.81 291 LEU A O 1
ATOM 2042 N N . ALA A 1 292 ? -32.963 -8.214 27.230 1.00 68.62 292 ALA A N 1
ATOM 2043 C CA . ALA A 1 292 ? -34.378 -7.889 27.083 1.00 68.62 292 ALA A CA 1
ATOM 2044 C C . ALA A 1 292 ? -34.609 -7.060 25.811 1.00 68.62 292 ALA A C 1
ATOM 2046 O O . ALA A 1 292 ? -34.081 -5.958 25.663 1.00 68.62 292 ALA A O 1
ATOM 2047 N N . LEU A 1 293 ? -35.421 -7.591 24.900 1.00 61.03 293 LEU A N 1
ATOM 2048 C CA . LEU A 1 293 ? -35.881 -6.913 23.689 1.00 61.03 293 LEU A CA 1
ATOM 2049 C C . LEU A 1 293 ? -37.378 -6.631 23.855 1.00 61.03 293 LEU A C 1
ATOM 2051 O O . LEU A 1 293 ? -38.161 -7.570 23.995 1.00 61.03 293 LEU A O 1
ATOM 2055 N N . ALA A 1 294 ? -37.768 -5.359 23.861 1.00 62.84 294 ALA A N 1
ATOM 2056 C CA . ALA A 1 294 ? -39.161 -4.930 23.915 1.00 62.84 294 ALA A CA 1
ATOM 2057 C C . ALA A 1 294 ? -39.435 -3.960 22.757 1.00 62.84 294 ALA A C 1
ATOM 2059 O O . ALA A 1 294 ? -38.864 -2.867 22.708 1.00 62.84 294 ALA A O 1
ATOM 2060 N N . GLY A 1 295 ? -40.282 -4.397 21.823 1.00 52.72 295 GLY A N 1
ATOM 2061 C CA . GLY A 1 295 ? -40.708 -3.656 20.635 1.00 52.72 295 GLY A CA 1
ATOM 2062 C C . GLY A 1 295 ? -42.205 -3.4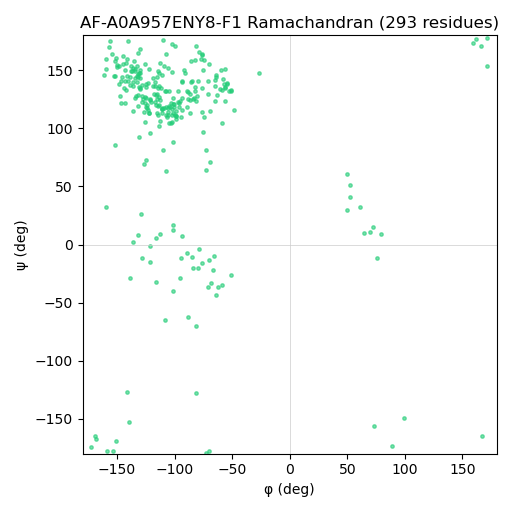37 20.619 1.00 52.72 295 GLY A C 1
ATOM 2063 O O . GLY A 1 295 ? -42.913 -4.448 20.823 1.00 52.72 295 GLY A O 1
#